Protein AF-A0A9E4B5N3-F1 (afdb_monomer)

Nearest PDB structures (foldseek):
  4qrk-assembly1_A  TM=5.602E-01  e=5.683E-15  Clostridium sporogenes ATCC 15579
  3lyc-assembly2_C  TM=4.492E-01  e=1.508E-04  Parabacteroides distasonis ATCC 8503
  3lyc-assembly8_O  TM=4.297E-01  e=8.762E-04  Parabacteroides distasonis ATCC 8503

Secondary structure (DSSP, 8-state):
--PPPPPPPPPPPPPP-----------------------------------EEEEEEEE--TT-SEEEEEEEEEEEEEEEEE--SSSSEEEEEEEETTSS---EEEEEEETTEEEEEEESS-GGGSPPTT-TTT-HHHHHTT---STT--EEEEEE-SSSEEEEEEEEEEEEEEEE-TTSEEEEEEEEE-SSEEEEE--S--SS-EEEEEEEEEEEEEEEE-GGGG-EEEEEEEEEEEEEEEE--S---S-EEEEEEEEEEEEEEEE-TTSEEEEEE--SEEEEE-TT-EEETTEEEEEE-TTTTT-SSEEEEEE--SSEEEEEEEES--TT--

Solvent-accessible surface area (backbone atoms only — not comparable to full-atom values): 17877 Å² total; per-residue (Å²): 144,81,86,85,84,78,90,81,82,85,83,84,80,85,84,85,80,85,80,88,80,88,78,87,89,82,91,84,84,92,75,92,74,80,90,71,82,79,76,79,75,78,76,71,77,77,72,75,78,77,45,73,43,80,48,78,53,70,44,66,47,83,73,52,63,34,37,39,39,38,39,37,44,60,17,39,39,35,42,36,33,60,44,95,49,75,39,39,31,43,34,42,36,37,30,24,77,74,56,83,56,46,88,43,76,50,78,49,77,57,95,34,38,33,37,43,36,43,24,46,58,54,84,88,70,47,69,71,91,84,44,66,95,76,40,64,65,52,39,57,73,38,58,57,78,66,77,76,48,31,35,37,38,38,29,34,23,27,78,45,41,29,36,42,38,38,42,34,13,28,46,38,36,41,35,45,58,24,47,19,21,38,44,36,40,37,43,35,33,27,16,47,30,38,40,39,32,20,88,35,52,29,71,36,72,13,57,38,36,34,41,39,36,30,66,24,39,40,38,36,39,26,50,20,9,44,41,43,42,32,36,44,38,37,39,47,29,42,43,37,37,41,29,44,35,64,66,68,89,60,58,30,40,31,44,41,31,44,43,32,37,41,38,40,37,37,37,40,74,66,54,9,36,39,37,39,60,63,56,64,62,51,47,75,46,46,86,79,40,45,64,38,94,90,40,72,55,30,36,29,34,87,45,41,92,75,34,91,32,40,42,41,38,37,37,46,33,91,23,46,31,39,39,40,46,48,70,48,80,73,92,86,80,131

Foldseek 3Di:
DDDDDDDDDDDDDDDDDDDDDDDDDDDDDDDDDDDDPPPPPPPPPPPPDFQKDKDKDWAALPLAQEEEEEEAFEAQEEEEEADPQRTQKIKIWIAGPVDQQDWDWDWDDDNNYIYIYTHSDDPVLDDDPPACVPPVVNLVSQADDQPRGHYMYMHHRQPHEYAEAYRYAHAEYEYAQASRQYQYYHEEYPYQEYEYENPHARPDAHAEDEYEYDAYEYEYYCCLSDNYQEYEYYYQHEEYEAEVHHHHDAAHEYEYEYAYEEYEYEYELLEKEKEAEADAAEAEAEPQWDQDPVGNRITIHPCNVPHPYYYYYYYDYNHHYYYYYYYDDDPDDD

Structure (mmCIF, N/CA/C/O backbone):
data_AF-A0A9E4B5N3-F1
#
_entry.id   AF-A0A9E4B5N3-F1
#
loop_
_atom_site.group_PDB
_atom_site.id
_atom_site.type_symbol
_atom_site.label_atom_id
_atom_site.label_alt_id
_atom_site.label_comp_id
_atom_site.label_asym_id
_atom_site.label_entity_id
_atom_site.label_seq_id
_atom_site.pdbx_PDB_ins_code
_atom_site.Cartn_x
_atom_site.Cartn_y
_atom_site.Cartn_z
_atom_site.occupancy
_atom_site.B_iso_or_equiv
_atom_site.auth_seq_id
_atom_site.auth_comp_id
_atom_site.auth_asym_id
_atom_site.auth_atom_id
_atom_site.pdbx_PDB_model_num
ATOM 1 N N . MET A 1 1 ? 47.530 -0.651 22.209 1.00 41.69 1 MET A N 1
ATOM 2 C CA . MET A 1 1 ? 47.866 0.648 21.583 1.00 41.69 1 MET A CA 1
ATOM 3 C C . MET A 1 1 ? 47.438 0.635 20.118 1.00 41.69 1 MET A C 1
ATOM 5 O O . MET A 1 1 ? 48.097 0.015 19.297 1.00 41.69 1 MET A O 1
ATOM 9 N N . ARG A 1 2 ? 46.298 1.269 19.825 1.00 32.62 2 ARG A N 1
ATOM 10 C CA . ARG A 1 2 ? 45.785 1.678 18.503 1.00 32.62 2 ARG A CA 1
ATOM 11 C C . ARG A 1 2 ? 44.992 2.977 18.751 1.00 32.62 2 ARG A C 1
ATOM 13 O O . ARG A 1 2 ? 44.320 3.023 19.781 1.00 32.62 2 ARG A O 1
ATOM 20 N N . PRO A 1 3 ? 45.104 4.027 17.919 1.00 40.72 3 PRO A N 1
ATOM 21 C CA . PRO A 1 3 ? 44.552 5.337 18.255 1.00 40.72 3 PRO A CA 1
ATOM 22 C C . PRO A 1 3 ? 43.064 5.463 17.897 1.00 40.72 3 PRO A C 1
ATOM 24 O O . PRO A 1 3 ? 42.572 4.829 16.962 1.00 40.72 3 PRO A O 1
ATOM 27 N N . ALA A 1 4 ? 42.376 6.304 18.671 1.00 35.62 4 ALA A N 1
ATOM 28 C CA . ALA A 1 4 ? 40.978 6.685 18.523 1.00 35.62 4 ALA A CA 1
ATOM 29 C C . ALA A 1 4 ? 40.750 7.532 17.257 1.00 35.62 4 ALA A C 1
ATOM 31 O O . ALA A 1 4 ? 41.531 8.437 16.961 1.00 35.62 4 ALA A O 1
ATOM 32 N N . ARG A 1 5 ? 39.668 7.248 16.521 1.00 39.38 5 ARG A N 1
ATOM 33 C CA . ARG A 1 5 ? 39.165 8.092 15.427 1.00 39.38 5 ARG A CA 1
ATOM 34 C C . ARG A 1 5 ? 38.207 9.135 16.000 1.00 39.38 5 ARG A C 1
ATOM 36 O O . ARG A 1 5 ? 37.278 8.787 16.721 1.00 39.38 5 ARG A O 1
ATOM 43 N N . GLY A 1 6 ? 38.494 10.399 15.697 1.00 31.55 6 GLY A N 1
ATOM 44 C CA . GLY A 1 6 ? 37.763 11.569 16.168 1.00 31.55 6 GLY A CA 1
ATOM 45 C C . GLY A 1 6 ? 36.387 11.737 15.526 1.00 31.55 6 GLY A C 1
ATOM 46 O O . GLY A 1 6 ? 36.161 11.337 14.384 1.00 31.55 6 GLY A O 1
ATOM 47 N N . LEU A 1 7 ? 35.497 12.360 16.301 1.00 34.28 7 LEU A N 1
ATOM 48 C CA . LEU A 1 7 ? 34.209 12.893 15.871 1.00 34.28 7 LEU A CA 1
ATOM 49 C C . LEU A 1 7 ? 34.413 13.940 14.765 1.00 34.28 7 LEU A C 1
ATOM 51 O O . LEU A 1 7 ? 35.142 14.912 14.962 1.00 34.28 7 LEU A O 1
ATOM 55 N N . ALA A 1 8 ? 33.720 13.771 13.640 1.00 35.03 8 ALA A N 1
ATOM 56 C CA . ALA A 1 8 ? 33.509 14.831 12.663 1.00 35.03 8 ALA A CA 1
ATOM 57 C C . ALA A 1 8 ? 32.187 15.541 12.987 1.00 35.03 8 ALA A C 1
ATOM 59 O O . ALA A 1 8 ? 31.142 14.903 13.106 1.00 35.03 8 ALA A O 1
ATOM 60 N N . ALA A 1 9 ? 32.261 16.858 13.173 1.00 31.77 9 ALA A N 1
ATOM 61 C CA . ALA A 1 9 ? 31.126 17.729 13.433 1.00 31.77 9 ALA A CA 1
ATOM 62 C C . ALA A 1 9 ? 30.270 17.905 12.167 1.00 31.77 9 ALA A C 1
ATOM 64 O O . ALA A 1 9 ? 30.791 18.188 11.088 1.00 31.77 9 ALA A O 1
ATOM 65 N N . LEU A 1 10 ? 28.955 17.749 12.324 1.00 30.23 10 LEU A N 1
ATOM 66 C CA . LEU A 1 10 ? 27.941 17.971 11.298 1.00 30.23 10 LEU A CA 1
ATOM 67 C C . LEU A 1 10 ? 27.725 19.486 11.126 1.00 30.23 10 LEU A C 1
ATOM 69 O O . LEU A 1 10 ? 27.321 20.169 12.067 1.00 30.23 10 LEU A O 1
ATOM 73 N N . ALA A 1 11 ? 28.029 20.022 9.944 1.00 31.50 11 ALA A N 1
ATOM 74 C CA . ALA A 1 11 ? 27.813 21.428 9.617 1.00 31.50 11 ALA A CA 1
ATOM 75 C C . ALA A 1 11 ? 26.343 21.670 9.228 1.00 31.50 11 ALA A C 1
ATOM 77 O O . ALA A 1 11 ? 25.855 21.135 8.233 1.00 31.50 11 ALA A O 1
ATOM 78 N N . ALA A 1 12 ? 25.649 22.494 10.014 1.00 30.38 12 ALA A N 1
ATOM 79 C CA . ALA A 1 12 ? 24.302 22.971 9.723 1.00 30.38 12 ALA A CA 1
ATOM 80 C C . ALA A 1 12 ? 24.318 23.971 8.551 1.00 30.38 12 ALA A C 1
ATOM 82 O O . ALA A 1 12 ? 25.066 24.949 8.575 1.00 30.38 12 ALA A O 1
ATOM 83 N N . HIS A 1 13 ? 23.478 23.740 7.541 1.00 31.73 13 HIS A N 1
ATOM 84 C CA . HIS A 1 13 ? 23.203 24.707 6.475 1.00 31.73 13 HIS A CA 1
ATOM 85 C C . HIS A 1 13 ? 22.051 25.635 6.904 1.00 31.73 13 HIS A C 1
ATOM 87 O O . HIS A 1 13 ? 21.026 25.135 7.371 1.00 31.73 13 HIS A O 1
ATOM 93 N N . PRO A 1 14 ? 22.163 26.968 6.755 1.00 32.25 14 PRO A N 1
ATOM 94 C CA . PRO A 1 14 ? 21.061 27.873 7.063 1.00 32.25 14 PRO A CA 1
ATOM 95 C C . PRO A 1 14 ? 20.033 27.913 5.919 1.00 32.25 14 PRO A C 1
ATOM 97 O O . PRO A 1 14 ? 20.364 28.257 4.785 1.00 32.25 14 PRO A O 1
ATOM 100 N N . MET A 1 15 ? 18.769 27.610 6.236 1.00 28.45 15 MET A N 1
ATOM 101 C CA . MET A 1 15 ? 17.619 27.909 5.375 1.00 28.45 15 MET A CA 1
ATOM 102 C C . MET A 1 15 ? 17.332 29.416 5.387 1.00 28.45 15 MET A C 1
ATOM 104 O O . MET A 1 15 ? 17.192 30.026 6.447 1.00 28.45 15 MET A O 1
ATOM 108 N N . SER A 1 16 ? 17.245 30.021 4.201 1.00 29.48 16 SER A N 1
ATOM 109 C CA . SER A 1 16 ? 16.919 31.437 4.029 1.00 29.48 16 SER A CA 1
ATOM 110 C C . SER A 1 16 ? 15.400 31.624 3.962 1.00 29.48 16 SER A C 1
ATOM 112 O O . SER A 1 16 ? 14.743 31.111 3.061 1.00 29.48 16 SER A O 1
ATOM 114 N N . ILE A 1 17 ? 14.850 32.356 4.933 1.00 30.31 17 ILE A N 1
ATOM 115 C CA . ILE A 1 17 ? 13.449 32.789 4.986 1.00 30.31 17 ILE A CA 1
ATOM 116 C C . ILE A 1 17 ? 13.358 34.150 4.286 1.00 30.31 17 ILE A C 1
ATOM 118 O O . ILE A 1 17 ? 13.907 35.139 4.771 1.00 30.31 17 ILE A O 1
ATOM 122 N N . ALA A 1 18 ? 12.664 34.214 3.149 1.00 31.84 18 ALA A N 1
ATOM 123 C CA . ALA A 1 18 ? 12.357 35.474 2.482 1.00 31.84 18 ALA A CA 1
ATOM 124 C C . ALA A 1 18 ? 11.184 36.171 3.194 1.00 31.84 18 ALA A C 1
ATOM 126 O O . ALA A 1 18 ? 10.046 35.705 3.159 1.00 31.84 18 ALA A O 1
ATOM 127 N N . ALA A 1 19 ? 11.474 37.294 3.850 1.00 30.30 19 ALA A N 1
ATOM 128 C CA . ALA A 1 19 ? 10.481 38.172 4.455 1.00 30.30 19 ALA A CA 1
ATOM 129 C C . ALA A 1 19 ? 9.794 39.036 3.383 1.00 30.30 19 ALA A C 1
ATOM 131 O O . ALA A 1 19 ? 10.449 39.770 2.643 1.00 30.30 19 ALA A O 1
ATOM 132 N N . VAL A 1 20 ? 8.462 38.981 3.334 1.00 32.12 20 VAL A N 1
ATOM 133 C CA . VAL A 1 20 ? 7.620 39.919 2.582 1.00 32.12 20 VAL A CA 1
ATOM 134 C C . VAL A 1 20 ? 7.466 41.190 3.418 1.00 32.12 20 VAL A C 1
ATOM 136 O O . VAL A 1 20 ? 6.789 41.183 4.443 1.00 32.12 20 VAL A O 1
ATOM 139 N N . ALA A 1 21 ? 8.093 42.285 2.988 1.00 32.84 21 ALA A N 1
ATOM 140 C CA . ALA A 1 21 ? 7.885 43.611 3.561 1.00 32.84 21 ALA A CA 1
ATOM 141 C C . ALA A 1 21 ? 7.029 44.454 2.605 1.00 32.84 21 ALA A C 1
ATOM 143 O O . ALA A 1 21 ? 7.494 44.900 1.558 1.00 32.84 21 ALA A O 1
ATOM 144 N N . GLY A 1 22 ? 5.764 44.666 2.976 1.00 33.50 22 GLY A N 1
ATOM 145 C CA . GLY A 1 22 ? 4.920 45.705 2.394 1.00 33.50 22 GLY A CA 1
ATOM 146 C C . GLY A 1 22 ? 5.261 47.056 3.020 1.00 33.50 22 GLY A C 1
ATOM 147 O O . GLY A 1 22 ? 5.255 47.185 4.243 1.00 33.50 22 GLY A O 1
ATOM 148 N N . ALA A 1 23 ? 5.549 48.062 2.195 1.00 32.91 23 ALA A N 1
ATOM 149 C CA . ALA A 1 23 ? 5.752 49.437 2.640 1.00 32.91 23 ALA A CA 1
ATOM 150 C C . ALA A 1 23 ? 4.758 50.372 1.942 1.00 32.91 23 ALA A C 1
ATOM 152 O O . ALA A 1 23 ? 4.625 50.379 0.719 1.00 32.91 23 ALA A O 1
ATOM 153 N N . ALA A 1 24 ? 4.044 51.131 2.771 1.00 31.50 24 ALA A N 1
ATOM 154 C CA . ALA A 1 24 ? 3.029 52.108 2.416 1.00 31.50 24 ALA A CA 1
ATOM 155 C C . ALA A 1 24 ? 3.619 53.346 1.716 1.00 31.50 24 ALA A C 1
ATOM 157 O O . ALA A 1 24 ? 4.730 53.782 2.015 1.00 31.50 24 ALA A O 1
ATOM 158 N N . ALA A 1 25 ? 2.834 53.934 0.812 1.00 30.75 25 ALA A N 1
ATOM 159 C CA . ALA A 1 25 ? 3.163 55.154 0.083 1.00 30.75 25 ALA A CA 1
ATOM 160 C C . ALA A 1 25 ? 2.796 56.425 0.873 1.00 30.75 25 ALA A C 1
ATOM 162 O O . ALA A 1 25 ? 1.703 56.520 1.431 1.00 30.75 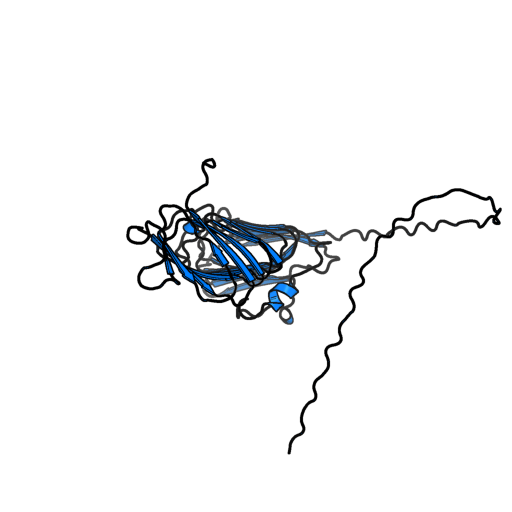25 ALA A O 1
ATOM 163 N N . VAL A 1 26 ? 3.670 57.436 0.826 1.00 34.03 26 VAL A N 1
ATOM 164 C CA . VAL A 1 26 ? 3.367 58.847 1.138 1.00 34.03 26 VAL A CA 1
ATOM 165 C C . VAL A 1 26 ? 4.027 59.718 0.053 1.00 34.03 26 VAL A C 1
ATOM 167 O O . VAL A 1 26 ? 5.186 59.461 -0.276 1.00 34.03 26 VAL A O 1
ATOM 170 N N . PRO A 1 27 ? 3.341 60.717 -0.540 1.00 36.47 27 PRO A N 1
ATOM 171 C CA . PRO A 1 27 ? 3.867 61.471 -1.675 1.00 36.47 27 PRO A CA 1
ATOM 172 C C . PRO A 1 27 ? 4.556 62.772 -1.240 1.00 36.47 27 PRO A C 1
ATOM 174 O O . PRO A 1 27 ? 4.043 63.502 -0.393 1.00 36.47 27 PRO A O 1
ATOM 177 N N . GLY A 1 28 ? 5.663 63.130 -1.895 1.00 29.58 28 GLY A N 1
ATOM 178 C CA . GLY A 1 28 ? 6.151 64.507 -1.856 1.00 29.58 28 GLY A CA 1
ATOM 179 C C . GLY A 1 28 ? 7.589 64.715 -2.323 1.00 29.58 28 GLY A C 1
ATOM 180 O O . GLY A 1 28 ? 8.505 64.078 -1.824 1.00 29.58 28 GLY A O 1
ATOM 181 N N . ALA A 1 29 ? 7.737 65.718 -3.191 1.00 33.78 29 ALA A N 1
ATOM 182 C CA . ALA A 1 29 ? 8.955 66.427 -3.593 1.00 33.78 29 ALA A CA 1
ATOM 183 C C . ALA A 1 29 ? 9.718 65.891 -4.821 1.00 33.78 29 ALA A C 1
ATOM 185 O O . ALA A 1 29 ? 10.410 64.879 -4.809 1.00 33.78 29 ALA A O 1
ATOM 186 N N . ALA A 1 30 ? 9.587 66.673 -5.894 1.00 41.16 30 ALA A N 1
ATOM 187 C CA . ALA A 1 30 ? 10.256 66.543 -7.173 1.00 41.16 30 ALA A CA 1
ATOM 188 C C . ALA A 1 30 ? 11.756 66.862 -7.065 1.00 41.16 30 ALA A C 1
ATOM 190 O O . ALA A 1 30 ? 12.135 67.981 -6.721 1.00 41.16 30 ALA A O 1
ATOM 191 N N . ALA A 1 31 ? 12.592 65.907 -7.465 1.00 35.22 31 ALA A N 1
ATOM 192 C CA . ALA A 1 31 ? 13.983 66.129 -7.833 1.00 35.22 31 ALA A CA 1
ATOM 193 C C . ALA A 1 31 ? 14.185 65.597 -9.259 1.00 35.22 31 ALA A C 1
ATOM 195 O O . ALA A 1 31 ? 13.839 64.461 -9.570 1.00 35.22 31 ALA A O 1
ATOM 196 N N . ARG A 1 32 ? 14.677 66.462 -10.152 1.00 38.38 32 ARG A N 1
ATOM 197 C CA . ARG A 1 32 ? 15.030 66.114 -11.533 1.00 38.38 32 ARG A CA 1
ATOM 198 C C . ARG A 1 32 ? 16.323 65.296 -11.525 1.00 38.38 32 ARG A C 1
ATOM 200 O O . ARG A 1 32 ? 17.379 65.855 -11.245 1.00 38.38 32 ARG A O 1
ATOM 207 N N . GLU A 1 33 ? 16.236 64.019 -11.876 1.00 34.72 33 GLU A N 1
ATOM 208 C CA . GLU A 1 33 ? 17.393 63.182 -12.209 1.00 34.72 33 GLU A CA 1
ATOM 209 C C . GLU A 1 33 ? 17.701 63.226 -13.719 1.00 34.72 33 GLU A C 1
ATOM 211 O O . GLU A 1 33 ? 16.799 63.441 -14.537 1.00 34.72 33 GLU A O 1
ATOM 216 N N . PRO A 1 34 ? 18.979 63.069 -14.115 1.00 36.72 34 PRO A N 1
ATOM 217 C CA . PRO A 1 34 ? 19.395 63.085 -15.512 1.00 36.72 34 PRO A CA 1
ATOM 218 C C . PRO A 1 34 ? 18.878 61.847 -16.255 1.00 36.72 34 PRO A C 1
ATOM 220 O O . PRO A 1 34 ? 18.779 60.760 -15.692 1.00 36.72 34 PRO A O 1
ATOM 223 N N . ALA A 1 35 ? 18.565 62.012 -17.542 1.00 42.53 35 ALA A N 1
ATOM 224 C CA . ALA A 1 35 ? 18.062 60.954 -18.411 1.00 42.53 35 ALA A CA 1
ATOM 225 C C . ALA A 1 35 ? 19.085 59.812 -18.571 1.00 42.53 35 ALA A C 1
ATOM 227 O O . ALA A 1 35 ? 19.909 59.809 -19.486 1.00 42.53 35 ALA A O 1
ATOM 228 N N . ALA A 1 36 ? 19.015 58.817 -17.687 1.00 37.56 36 ALA A N 1
ATOM 229 C CA . ALA A 1 36 ? 19.626 57.519 -17.900 1.00 37.56 36 ALA A CA 1
ATOM 230 C C . ALA A 1 36 ? 18.761 56.761 -18.913 1.00 37.56 36 ALA A C 1
ATOM 232 O O . ALA A 1 36 ? 17.600 56.444 -18.658 1.00 37.56 36 ALA A O 1
ATOM 233 N N . SER A 1 37 ? 19.318 56.493 -20.093 1.00 40.25 37 SER A N 1
ATOM 234 C CA . SER A 1 37 ? 18.700 55.593 -21.065 1.00 40.25 37 SER A CA 1
ATOM 235 C C . SER A 1 37 ? 18.659 54.189 -20.465 1.00 40.25 37 SER A C 1
ATOM 237 O O . SER A 1 37 ? 19.638 53.447 -20.538 1.00 40.25 37 SER A O 1
ATOM 239 N N . ALA A 1 38 ? 17.539 53.829 -19.841 1.00 34.78 38 ALA A N 1
ATOM 240 C CA . ALA A 1 38 ? 17.280 52.468 -19.408 1.00 34.78 38 ALA A CA 1
ATOM 241 C C . ALA A 1 38 ? 17.137 51.591 -20.659 1.00 34.78 38 ALA A C 1
ATOM 243 O O . ALA A 1 38 ? 16.087 51.535 -21.295 1.00 34.78 38 ALA A O 1
ATOM 244 N N . ARG A 1 39 ? 18.223 50.917 -21.049 1.00 37.44 39 ARG A N 1
ATOM 245 C CA . ARG A 1 39 ? 18.121 49.750 -21.921 1.00 37.44 39 ARG A CA 1
ATOM 246 C C . ARG A 1 39 ? 17.528 48.630 -21.081 1.00 37.44 39 ARG A C 1
ATOM 248 O O . ARG A 1 39 ? 18.242 47.986 -20.319 1.00 37.44 39 ARG A O 1
ATOM 255 N N . THR A 1 40 ? 16.228 48.401 -21.222 1.00 34.91 40 THR A N 1
ATOM 256 C CA . THR A 1 40 ? 15.610 47.146 -20.800 1.00 34.91 40 THR A CA 1
ATOM 257 C C . THR A 1 40 ? 16.251 46.032 -21.619 1.00 34.91 40 THR A C 1
ATOM 259 O O . THR A 1 40 ? 15.893 45.805 -22.773 1.00 34.91 40 THR A O 1
ATOM 262 N N . VAL A 1 41 ? 17.245 45.353 -21.050 1.00 38.09 41 VAL A N 1
ATOM 263 C CA . VAL A 1 41 ? 17.601 44.018 -21.518 1.00 38.09 41 VAL A CA 1
ATOM 264 C C . VAL A 1 41 ? 16.458 43.143 -21.038 1.00 38.09 41 VAL A C 1
ATOM 266 O O . VAL A 1 41 ? 16.361 42.836 -19.853 1.00 38.09 41 VAL A O 1
ATOM 269 N N . ALA A 1 42 ? 15.537 42.815 -21.940 1.00 40.34 42 ALA A N 1
ATOM 270 C CA . ALA A 1 42 ? 14.648 41.696 -21.708 1.00 40.34 42 ALA A CA 1
ATOM 271 C C . ALA A 1 42 ? 15.553 40.466 -21.615 1.00 40.34 42 ALA A C 1
ATOM 273 O O . ALA A 1 42 ? 16.001 39.937 -22.632 1.00 40.34 42 ALA A O 1
ATOM 274 N N . THR A 1 43 ? 15.892 40.050 -20.397 1.00 41.31 43 THR A N 1
ATOM 275 C CA . THR A 1 43 ? 16.384 38.701 -20.156 1.00 41.31 43 THR A CA 1
ATOM 276 C C . THR A 1 43 ? 15.204 37.812 -20.505 1.00 41.31 43 THR A C 1
ATOM 278 O O . THR A 1 43 ? 14.318 37.589 -19.684 1.00 41.31 43 THR A O 1
ATOM 281 N N . GLY A 1 44 ? 15.113 37.406 -21.772 1.00 38.78 44 GLY A N 1
ATOM 282 C CA . GLY A 1 44 ? 14.205 36.345 -22.157 1.00 38.78 44 GLY A CA 1
ATOM 283 C C . GLY A 1 44 ? 14.541 35.182 -21.243 1.00 38.78 44 GLY A C 1
ATOM 284 O O . GLY A 1 44 ? 15.665 34.679 -21.288 1.00 38.78 44 GLY A O 1
ATOM 285 N N . ALA A 1 45 ? 13.618 34.817 -20.354 1.00 46.69 45 ALA A N 1
ATOM 286 C CA . ALA A 1 45 ? 13.704 33.532 -19.701 1.00 46.69 45 ALA A CA 1
ATOM 287 C C . ALA A 1 45 ? 13.764 32.528 -20.850 1.00 46.69 45 ALA A C 1
ATOM 289 O O . ALA A 1 45 ? 12.809 32.405 -21.619 1.00 46.69 45 ALA A O 1
ATOM 290 N N . ILE A 1 46 ? 14.923 31.899 -21.036 1.00 49.78 46 ILE A N 1
ATOM 291 C CA . ILE A 1 46 ? 15.019 30.732 -21.893 1.00 49.78 46 ILE A CA 1
ATOM 292 C C . ILE A 1 46 ? 14.163 29.702 -21.169 1.00 49.78 46 ILE A C 1
ATOM 294 O O . ILE A 1 46 ? 14.615 29.063 -20.221 1.00 49.78 46 ILE A O 1
ATOM 298 N N . VAL A 1 47 ? 12.891 29.609 -21.550 1.00 54.34 47 VAL A N 1
ATOM 299 C CA . VAL A 1 47 ? 12.093 28.434 -21.243 1.00 54.34 47 VAL A CA 1
ATOM 300 C C . VAL A 1 47 ? 12.805 27.332 -22.005 1.00 54.34 47 VAL A C 1
ATOM 302 O O . VAL A 1 47 ? 12.743 27.302 -23.233 1.00 54.34 47 VAL A O 1
ATOM 305 N N . GLN A 1 48 ? 13.586 26.508 -21.304 1.00 58.03 48 GLN A N 1
ATOM 306 C CA . GLN A 1 48 ? 14.083 25.292 -21.923 1.00 58.03 48 GLN A CA 1
ATOM 307 C C . GLN A 1 48 ? 12.855 24.508 -22.375 1.00 58.03 48 GLN A C 1
ATOM 309 O O . GLN A 1 48 ? 11.995 24.152 -21.567 1.00 58.03 48 GLN A O 1
ATOM 314 N N . GLU A 1 49 ? 12.734 24.335 -23.685 1.00 71.06 49 GLU A N 1
ATOM 315 C CA . GLU A 1 49 ? 11.723 23.479 -24.275 1.00 71.06 49 GLU A CA 1
ATOM 316 C C . GLU A 1 49 ? 11.968 22.065 -23.742 1.00 71.06 49 GLU A C 1
ATOM 318 O O . GLU A 1 49 ? 13.068 21.527 -23.878 1.00 71.06 49 GLU A O 1
ATOM 323 N N . ARG A 1 50 ? 10.980 21.503 -23.040 1.00 80.62 50 ARG A N 1
ATOM 324 C CA . ARG A 1 50 ? 11.098 20.159 -22.462 1.00 80.62 50 ARG A CA 1
ATOM 325 C C . ARG A 1 50 ? 11.183 19.123 -23.582 1.00 80.62 50 ARG A C 1
ATOM 327 O O . ARG A 1 50 ? 10.382 19.175 -24.516 1.00 80.62 50 ARG A O 1
ATOM 334 N N . ASP A 1 51 ? 12.085 18.150 -23.454 1.00 90.88 51 ASP A N 1
ATOM 335 C CA . ASP A 1 51 ? 12.233 17.047 -24.416 1.00 90.88 51 ASP A CA 1
ATOM 336 C C . ASP A 1 51 ? 11.361 15.867 -23.975 1.00 90.88 51 ASP A C 1
ATOM 338 O O . ASP A 1 51 ? 11.842 14.850 -23.477 1.00 90.88 51 ASP A O 1
ATOM 342 N N . TRP A 1 52 ? 10.043 16.021 -24.098 1.00 94.19 52 TRP A N 1
ATOM 343 C CA . TRP A 1 52 ? 9.106 14.968 -23.714 1.00 94.19 52 TRP A CA 1
ATOM 344 C C . TRP A 1 52 ? 9.272 13.712 -24.576 1.00 94.19 52 TRP A C 1
ATOM 346 O O . TRP A 1 52 ? 9.245 13.772 -25.806 1.00 94.19 52 TRP A O 1
ATOM 356 N N . ARG A 1 53 ? 9.367 12.557 -23.916 1.00 95.75 53 ARG A N 1
ATOM 357 C CA . ARG A 1 53 ? 9.400 11.229 -24.534 1.00 95.75 53 ARG A CA 1
ATOM 358 C C . ARG A 1 53 ? 8.326 10.335 -23.945 1.00 95.75 53 ARG A C 1
ATOM 360 O O . ARG A 1 53 ? 8.027 10.426 -22.756 1.00 95.75 53 ARG A O 1
ATOM 367 N N . ASP A 1 54 ? 7.835 9.430 -24.781 1.00 96.62 54 ASP A N 1
ATOM 368 C CA . ASP A 1 54 ? 6.936 8.353 -24.394 1.00 96.62 54 ASP A CA 1
ATOM 369 C C . ASP A 1 54 ? 7.656 7.009 -24.546 1.00 96.62 54 ASP A C 1
ATOM 371 O O . ASP A 1 54 ? 8.231 6.693 -25.591 1.00 96.62 54 ASP A O 1
ATOM 375 N N . LEU A 1 55 ? 7.618 6.212 -23.487 1.00 96.88 55 LEU A N 1
ATOM 376 C CA . LEU A 1 55 ? 8.039 4.822 -23.454 1.00 96.88 55 LEU A CA 1
ATOM 377 C C . LEU A 1 55 ? 6.787 3.968 -23.274 1.00 96.88 55 LEU A C 1
ATOM 379 O O . LEU A 1 55 ? 6.131 4.052 -22.243 1.00 96.88 55 LEU A O 1
ATOM 383 N N . HIS A 1 56 ? 6.485 3.127 -24.256 1.00 98.06 56 HIS A N 1
ATOM 384 C CA . HIS A 1 56 ? 5.422 2.131 -24.168 1.00 98.06 56 HIS A CA 1
ATOM 385 C C . HIS A 1 56 ? 6.045 0.740 -24.290 1.00 98.06 56 HIS A C 1
ATOM 387 O O . HIS A 1 56 ? 6.803 0.465 -25.225 1.00 98.06 56 HIS A O 1
ATOM 393 N N . VAL A 1 57 ? 5.778 -0.120 -23.309 1.00 97.81 57 VAL A N 1
ATOM 394 C CA . VAL A 1 57 ? 6.304 -1.484 -23.255 1.00 97.81 57 VAL A CA 1
ATOM 395 C C . VAL A 1 57 ? 5.264 -2.416 -22.668 1.00 97.81 57 VAL A C 1
ATOM 397 O O . VAL A 1 57 ? 4.781 -2.196 -21.563 1.00 97.81 57 VAL A O 1
ATOM 400 N N . SER A 1 58 ? 5.004 -3.511 -23.368 1.00 97.94 58 SER A N 1
ATOM 401 C CA . SER A 1 58 ? 4.049 -4.525 -22.944 1.00 97.94 58 SER A CA 1
ATOM 402 C C . SER A 1 58 ? 4.581 -5.927 -23.236 1.00 97.94 58 SER A C 1
ATOM 404 O O . SER A 1 58 ? 5.524 -6.120 -24.016 1.00 97.94 58 SER A O 1
ATOM 406 N N . ARG A 1 59 ? 4.029 -6.933 -22.553 1.00 97.94 59 ARG A N 1
ATOM 407 C CA . ARG A 1 59 ? 4.420 -8.340 -22.726 1.00 97.94 59 ARG A CA 1
ATOM 408 C C . ARG A 1 59 ? 3.238 -9.265 -22.457 1.00 97.94 59 ARG A C 1
ATOM 410 O O . ARG A 1 59 ? 2.481 -9.010 -21.535 1.00 97.94 59 ARG A O 1
ATOM 417 N N . GLY A 1 60 ? 3.111 -10.356 -23.215 1.00 97.75 60 GLY A N 1
ATOM 418 C CA . GLY A 1 60 ? 2.114 -11.408 -22.963 1.00 97.75 60 GLY A CA 1
ATOM 419 C C . GLY A 1 60 ? 2.497 -12.365 -21.814 1.00 97.75 60 GLY A C 1
ATOM 420 O O . GLY A 1 60 ? 3.674 -12.450 -21.460 1.00 97.75 60 GLY A O 1
ATOM 421 N N . PRO A 1 61 ? 1.540 -13.121 -21.242 1.00 96.44 61 PRO A N 1
ATOM 422 C CA . PRO A 1 61 ? 1.742 -13.949 -20.041 1.00 96.44 61 PRO A CA 1
ATOM 423 C C . PRO A 1 61 ? 2.352 -15.336 -20.297 1.00 96.44 61 PRO A C 1
ATOM 425 O O . PRO A 1 61 ? 2.508 -16.117 -19.362 1.00 96.44 61 PRO A O 1
ATOM 428 N N . ALA A 1 62 ? 2.674 -15.684 -21.547 1.00 94.38 62 ALA A N 1
ATOM 429 C CA . ALA A 1 62 ? 3.046 -17.047 -21.922 1.00 94.38 62 ALA A CA 1
ATOM 430 C C . ALA A 1 62 ? 4.236 -17.589 -21.106 1.00 94.38 62 ALA A C 1
ATOM 432 O O . ALA A 1 62 ? 5.333 -17.032 -21.135 1.00 94.38 62 ALA A O 1
ATOM 433 N N . GLY A 1 63 ? 4.002 -18.706 -20.411 1.00 94.75 63 GLY A N 1
ATOM 434 C CA . GLY A 1 63 ? 4.998 -19.391 -19.586 1.00 94.75 63 GLY A CA 1
ATOM 435 C C . GLY A 1 63 ? 5.267 -18.747 -18.225 1.00 94.75 63 GLY A C 1
ATOM 436 O O . GLY A 1 63 ? 6.126 -19.249 -17.513 1.00 94.75 63 GLY A O 1
ATOM 437 N N . VAL A 1 64 ? 4.574 -17.664 -17.854 1.00 97.94 64 VAL A N 1
ATOM 438 C CA . VAL A 1 64 ? 4.733 -17.019 -16.543 1.00 97.94 64 VAL A CA 1
ATOM 439 C C . VAL A 1 64 ? 3.753 -17.618 -15.541 1.00 97.94 64 VAL A C 1
ATOM 441 O O . VAL A 1 64 ? 2.540 -17.514 -15.699 1.00 97.94 64 VAL A O 1
ATOM 444 N N . GLU A 1 65 ? 4.300 -18.223 -14.495 1.00 97.00 65 GLU A N 1
ATOM 445 C CA . GLU A 1 65 ? 3.569 -18.786 -13.359 1.00 97.00 65 GLU A CA 1
ATOM 446 C C . GLU A 1 65 ? 3.503 -17.793 -12.191 1.00 97.00 65 GLU A C 1
ATOM 448 O O . GLU A 1 65 ? 2.478 -17.692 -11.519 1.00 97.00 65 GLU A O 1
ATOM 453 N N . SER A 1 66 ? 4.578 -17.023 -11.979 1.00 97.62 66 SER A N 1
ATOM 454 C CA . SER A 1 66 ? 4.657 -15.977 -10.954 1.00 97.62 66 SER A CA 1
ATOM 455 C C . SER A 1 66 ? 5.357 -14.731 -11.483 1.00 97.62 66 SER A C 1
ATOM 457 O O . SER A 1 66 ? 6.355 -14.842 -12.205 1.00 97.62 66 SER A O 1
ATOM 459 N N . PHE A 1 67 ? 4.893 -13.557 -11.070 1.00 98.50 67 PHE A N 1
ATOM 460 C CA . PHE A 1 67 ? 5.382 -12.277 -11.559 1.00 98.50 67 PHE A CA 1
ATOM 461 C C . PHE A 1 67 ? 5.742 -11.327 -10.412 1.00 98.50 67 PHE A C 1
ATOM 463 O O . PHE A 1 67 ? 4.908 -11.008 -9.583 1.00 98.50 67 PHE A O 1
ATOM 470 N N . ALA A 1 68 ? 6.982 -10.855 -10.365 1.00 98.19 68 ALA A N 1
ATOM 471 C CA . ALA A 1 68 ? 7.406 -9.828 -9.421 1.00 98.19 68 ALA A CA 1
ATOM 472 C C . ALA A 1 68 ? 7.517 -8.478 -10.130 1.00 98.19 68 ALA A C 1
ATOM 474 O O . ALA A 1 68 ? 8.212 -8.362 -11.146 1.00 98.19 68 ALA A O 1
ATOM 475 N N . VAL A 1 69 ? 6.845 -7.466 -9.590 1.00 97.88 69 VAL A N 1
ATOM 476 C CA . VAL A 1 69 ? 6.838 -6.102 -10.117 1.00 97.88 69 VAL A CA 1
ATOM 477 C C . VAL A 1 69 ? 7.458 -5.172 -9.093 1.00 97.88 69 VAL A C 1
ATOM 479 O O . VAL A 1 69 ? 6.962 -5.058 -7.978 1.00 97.88 69 VAL A O 1
ATOM 482 N N . GLU A 1 70 ? 8.516 -4.478 -9.498 1.00 95.06 70 GLU A N 1
ATOM 483 C CA . GLU A 1 70 ? 9.192 -3.479 -8.678 1.00 95.06 70 GLU A CA 1
ATOM 484 C C . GLU A 1 70 ? 9.190 -2.113 -9.377 1.00 95.06 70 GLU A C 1
ATOM 486 O O . GLU A 1 70 ? 9.626 -1.981 -10.525 1.00 95.06 70 GLU A O 1
ATOM 491 N N . ILE A 1 71 ? 8.705 -1.079 -8.692 1.00 93.38 71 ILE A N 1
ATOM 492 C CA . ILE A 1 71 ? 8.611 0.282 -9.233 1.00 93.38 71 ILE A CA 1
ATOM 493 C C . ILE A 1 71 ? 9.279 1.254 -8.271 1.00 93.38 71 ILE A C 1
ATOM 495 O O . ILE A 1 71 ? 8.796 1.459 -7.166 1.00 93.38 71 ILE A O 1
ATOM 499 N N . ILE A 1 72 ? 10.356 1.898 -8.707 1.00 90.44 72 ILE A N 1
ATOM 500 C CA . ILE A 1 72 ? 11.054 2.961 -7.977 1.00 90.44 72 ILE A CA 1
ATOM 501 C C . ILE A 1 72 ? 11.042 4.221 -8.839 1.00 90.44 72 ILE A C 1
ATOM 503 O O . ILE A 1 72 ? 11.944 4.474 -9.643 1.00 90.44 72 ILE A O 1
ATOM 507 N N . PHE A 1 73 ? 9.971 5.003 -8.749 1.00 90.19 73 PHE A N 1
ATOM 508 C CA . PHE A 1 73 ? 9.708 6.053 -9.733 1.00 90.19 73 PHE A CA 1
ATOM 509 C C . PHE A 1 73 ? 9.057 7.295 -9.134 1.00 90.19 73 PHE A C 1
ATOM 511 O O . PHE A 1 73 ? 8.182 7.194 -8.282 1.00 90.19 73 PHE A O 1
ATOM 518 N N . ALA A 1 74 ? 9.463 8.472 -9.608 1.00 90.75 74 ALA A N 1
ATOM 519 C CA . ALA A 1 74 ? 8.795 9.728 -9.295 1.00 90.75 74 ALA A CA 1
ATOM 520 C C . ALA A 1 74 ? 8.079 10.239 -10.546 1.00 90.75 74 ALA A C 1
ATOM 522 O O . ALA A 1 74 ? 8.685 10.344 -11.609 1.00 90.75 74 ALA A O 1
ATOM 523 N N . ALA A 1 75 ? 6.793 10.555 -10.446 1.00 91.94 75 ALA A N 1
ATOM 524 C CA . ALA A 1 75 ? 6.039 11.139 -11.550 1.00 91.94 75 ALA A CA 1
ATOM 525 C C . ALA A 1 75 ? 4.934 12.053 -11.012 1.00 91.94 75 ALA A C 1
ATOM 527 O O . ALA A 1 75 ? 4.593 12.006 -9.835 1.00 91.94 75 ALA A O 1
ATOM 528 N N . ASN A 1 76 ? 4.366 12.902 -11.865 1.00 92.06 76 ASN A N 1
ATOM 529 C CA . ASN A 1 76 ? 3.244 13.740 -11.461 1.00 92.06 76 ASN A CA 1
ATOM 530 C C . ASN A 1 76 ? 2.002 12.883 -11.198 1.00 92.06 76 ASN A C 1
ATOM 532 O O . ASN A 1 76 ? 1.290 13.106 -10.226 1.00 92.06 76 ASN A O 1
ATOM 536 N N . HIS A 1 77 ? 1.781 11.887 -12.057 1.00 93.12 77 HIS A N 1
ATOM 537 C CA . HIS A 1 77 ? 0.723 10.897 -11.906 1.00 93.12 77 HIS A CA 1
ATOM 538 C C . HIS A 1 77 ? 1.306 9.502 -12.069 1.00 93.12 77 HIS A C 1
ATOM 540 O O . HIS A 1 77 ? 2.004 9.233 -13.053 1.00 93.12 77 HIS A O 1
ATOM 546 N N . ILE A 1 78 ? 1.018 8.641 -11.101 1.00 96.00 78 ILE A N 1
ATOM 547 C CA . ILE A 1 78 ? 1.342 7.219 -11.133 1.00 96.00 78 ILE A CA 1
ATOM 548 C C . ILE A 1 78 ? 0.034 6.452 -11.003 1.00 96.00 78 ILE A C 1
ATOM 550 O O . ILE A 1 78 ? -0.610 6.540 -9.965 1.00 96.00 78 ILE A O 1
ATOM 554 N N . ASP A 1 79 ? -0.335 5.698 -12.031 1.00 98.31 79 ASP A N 1
ATOM 555 C CA . ASP A 1 79 ? -1.538 4.869 -12.044 1.00 98.31 79 ASP A CA 1
ATOM 556 C C . ASP A 1 79 ? -1.153 3.390 -12.190 1.00 98.31 79 ASP A C 1
ATOM 558 O O . ASP A 1 79 ? -0.457 3.004 -13.131 1.00 98.31 79 ASP A O 1
ATOM 562 N N . ILE A 1 80 ? -1.604 2.538 -11.272 1.00 98.62 80 ILE A N 1
ATOM 563 C CA . ILE A 1 80 ? -1.443 1.080 -11.370 1.00 98.62 80 ILE A CA 1
ATOM 564 C C . ILE A 1 80 ? -2.820 0.442 -11.256 1.00 98.62 80 ILE A C 1
ATOM 566 O O . ILE A 1 80 ? -3.567 0.758 -10.333 1.00 98.62 80 ILE A O 1
ATOM 570 N N . ALA A 1 81 ? -3.168 -0.436 -12.193 1.00 98.81 81 ALA A N 1
ATOM 571 C CA . ALA A 1 81 ? -4.500 -1.028 -12.248 1.00 98.81 81 ALA A CA 1
ATOM 572 C C . ALA A 1 81 ? -4.497 -2.440 -12.863 1.00 98.81 81 ALA A C 1
ATOM 574 O O . ALA A 1 81 ? -3.517 -2.850 -13.494 1.00 98.81 81 ALA A O 1
ATOM 575 N N . PRO A 1 82 ? -5.596 -3.202 -12.734 1.00 98.69 82 PRO A N 1
ATOM 576 C CA . PRO A 1 82 ? -5.782 -4.442 -13.473 1.00 98.69 82 PRO A CA 1
ATOM 577 C C . PRO A 1 82 ? -5.948 -4.173 -14.973 1.00 98.69 82 PRO A C 1
ATOM 579 O O . PRO A 1 82 ? -6.644 -3.245 -15.381 1.00 98.69 82 PRO A O 1
ATOM 582 N N . GLY A 1 83 ? -5.337 -5.017 -15.801 1.00 98.31 83 GLY A N 1
ATOM 583 C CA . GLY A 1 83 ? -5.611 -5.112 -17.234 1.00 98.31 83 GLY A CA 1
ATOM 584 C C . GLY A 1 83 ? -6.752 -6.086 -17.553 1.00 98.31 83 GLY A C 1
ATOM 585 O O . GLY A 1 83 ? -7.368 -6.682 -16.669 1.00 98.31 83 GLY A O 1
ATOM 586 N N . ASP A 1 84 ? -7.000 -6.307 -18.842 1.00 96.38 84 ASP A N 1
ATOM 587 C CA . ASP A 1 84 ? -7.979 -7.286 -19.357 1.00 96.38 84 ASP A CA 1
ATOM 588 C C . ASP A 1 84 ? -7.548 -8.760 -19.170 1.00 96.38 84 ASP A C 1
ATOM 590 O O . ASP A 1 84 ? -8.365 -9.692 -19.155 1.00 96.38 84 ASP A O 1
ATOM 594 N N . GLY A 1 85 ? -6.247 -8.966 -18.962 1.00 95.69 85 GLY A N 1
ATOM 595 C CA . GLY A 1 85 ? -5.600 -10.256 -18.782 1.00 95.69 85 GLY A CA 1
ATOM 596 C C . GLY A 1 85 ? -5.095 -10.918 -20.059 1.00 95.69 85 GLY A C 1
ATOM 597 O O . GLY A 1 85 ? -4.648 -12.064 -19.968 1.00 95.69 85 GLY A O 1
ATOM 598 N N . ASP A 1 86 ? -5.112 -10.213 -21.190 1.00 96.75 86 ASP A N 1
ATOM 599 C CA . ASP A 1 86 ? -4.463 -10.638 -22.435 1.00 96.75 86 ASP A CA 1
ATOM 600 C C . ASP A 1 86 ? -2.948 -10.402 -22.366 1.00 96.75 86 ASP A C 1
ATOM 602 O O . ASP A 1 86 ? -2.147 -11.216 -22.835 1.00 96.75 86 ASP A O 1
ATOM 606 N N . MET A 1 87 ? -2.546 -9.320 -21.698 1.00 98.25 87 MET A N 1
ATOM 607 C CA . MET A 1 87 ? -1.149 -8.977 -21.442 1.00 98.25 87 MET A CA 1
ATOM 608 C C . MET A 1 87 ? -0.743 -9.355 -20.016 1.00 98.25 87 MET A C 1
ATOM 610 O O . MET A 1 87 ? -1.548 -9.284 -19.090 1.00 98.25 87 MET A O 1
ATOM 614 N N . LEU A 1 88 ? 0.515 -9.768 -19.824 1.00 98.56 88 LEU A N 1
ATOM 615 C CA . LEU A 1 88 ? 1.137 -9.887 -18.500 1.00 98.56 88 LEU A CA 1
ATOM 616 C C . LEU A 1 88 ? 1.215 -8.514 -17.830 1.00 98.56 88 LEU A C 1
ATOM 618 O O . LEU A 1 88 ? 0.884 -8.364 -16.657 1.00 98.56 88 LEU A O 1
ATOM 622 N N . TYR A 1 89 ? 1.675 -7.534 -18.604 1.00 98.69 89 TYR A N 1
ATOM 623 C CA . TYR A 1 89 ? 1.651 -6.130 -18.243 1.00 98.69 89 TYR A CA 1
ATOM 624 C C . TYR A 1 89 ? 1.608 -5.249 -19.491 1.00 98.69 89 TYR A C 1
ATOM 626 O O . TYR A 1 89 ? 2.075 -5.654 -20.565 1.00 98.69 89 TYR A O 1
ATOM 634 N N . ASP A 1 90 ? 1.119 -4.028 -19.309 1.00 98.69 90 ASP A N 1
ATOM 635 C CA . ASP A 1 90 ? 1.195 -2.936 -20.273 1.00 98.69 90 ASP A CA 1
ATOM 636 C C . ASP A 1 90 ? 1.587 -1.645 -19.544 1.00 98.69 90 ASP A C 1
ATOM 638 O O . ASP A 1 90 ? 0.921 -1.246 -18.591 1.00 98.69 90 ASP A O 1
ATOM 642 N N . ALA A 1 91 ? 2.713 -1.045 -19.927 1.00 98.50 91 ALA A N 1
ATOM 643 C CA . ALA A 1 91 ? 3.299 0.101 -19.248 1.00 98.50 91 ALA A CA 1
ATOM 644 C C . ALA A 1 91 ? 3.482 1.281 -20.203 1.00 98.50 91 ALA A C 1
ATOM 646 O O . ALA A 1 91 ? 4.147 1.150 -21.236 1.00 98.50 91 ALA A O 1
ATOM 647 N N . HIS A 1 92 ? 2.993 2.454 -19.799 1.00 98.44 92 HIS A N 1
ATOM 648 C CA . HIS A 1 92 ? 3.243 3.726 -20.472 1.00 98.44 92 HIS A CA 1
ATOM 649 C C . HIS A 1 92 ? 3.934 4.699 -19.520 1.00 98.44 92 HIS A C 1
ATOM 651 O O . HIS A 1 92 ? 3.442 5.001 -18.437 1.00 98.44 92 HIS A O 1
ATOM 657 N N . VAL A 1 93 ? 5.073 5.235 -19.941 1.00 97.69 93 VAL A N 1
ATOM 658 C CA . VAL A 1 93 ? 5.836 6.214 -19.171 1.00 97.69 93 VAL A CA 1
ATOM 659 C C . VAL A 1 93 ? 6.110 7.418 -20.049 1.00 97.69 93 VAL A C 1
ATOM 661 O O . VAL A 1 93 ? 6.811 7.311 -21.054 1.00 97.69 93 VAL A O 1
ATOM 664 N N . ARG A 1 94 ? 5.600 8.577 -19.646 1.00 96.75 94 ARG A N 1
ATOM 665 C CA . ARG A 1 94 ? 5.958 9.863 -20.236 1.00 96.75 94 ARG A CA 1
ATOM 666 C C . ARG A 1 94 ? 6.973 10.536 -19.333 1.00 96.75 94 ARG A C 1
ATOM 668 O O . ARG A 1 94 ? 6.731 10.654 -18.137 1.00 96.75 94 ARG A O 1
ATOM 675 N N . TYR A 1 95 ? 8.095 10.984 -19.877 1.00 94.06 95 TYR A N 1
ATOM 676 C CA . TYR A 1 95 ? 9.174 11.593 -19.096 1.00 94.06 95 TYR A CA 1
ATOM 677 C C . TYR A 1 95 ? 9.897 12.678 -19.894 1.00 94.06 95 TYR A C 1
ATOM 679 O O . TYR A 1 95 ? 9.856 12.689 -21.124 1.00 94.06 95 TYR A O 1
ATOM 687 N N . ASP A 1 96 ? 10.545 13.609 -19.197 1.00 92.81 96 ASP A N 1
ATOM 688 C CA . ASP A 1 96 ? 11.389 14.624 -19.825 1.00 92.81 96 ASP A CA 1
ATOM 689 C C . ASP A 1 96 ? 12.800 14.055 -20.030 1.00 92.81 96 ASP A C 1
ATOM 691 O O . ASP A 1 96 ? 13.544 13.822 -19.076 1.00 92.81 96 ASP A O 1
ATOM 695 N N . ALA A 1 97 ? 13.192 13.831 -21.283 1.00 90.81 97 ALA A N 1
ATOM 696 C CA . ALA A 1 97 ? 14.530 13.392 -21.654 1.00 90.81 97 ALA A CA 1
ATOM 697 C C . ALA A 1 97 ? 15.582 14.509 -21.600 1.00 90.81 97 ALA A C 1
ATOM 699 O O . ALA A 1 97 ? 16.738 14.254 -21.935 1.00 90.81 97 ALA A O 1
ATOM 700 N N . GLY A 1 98 ? 15.244 15.713 -21.145 1.00 88.19 98 GLY A N 1
ATOM 701 C CA . GLY A 1 98 ? 16.189 16.688 -20.596 1.00 88.19 98 GLY A CA 1
ATOM 702 C C . GLY A 1 98 ? 16.333 16.591 -19.071 1.00 88.19 98 GLY A C 1
ATOM 703 O O . GLY A 1 98 ? 17.333 17.046 -18.521 1.00 88.19 98 GLY A O 1
ATOM 704 N N . GLY A 1 99 ? 15.374 15.952 -18.394 1.00 85.56 99 GLY A N 1
ATOM 705 C CA . GLY A 1 99 ? 15.248 15.917 -16.939 1.00 85.56 99 G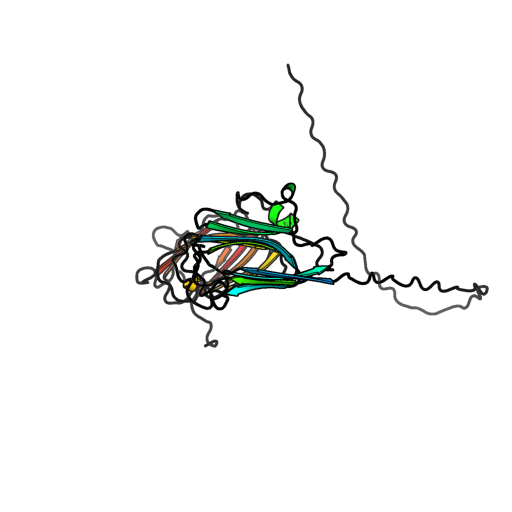LY A CA 1
ATOM 706 C C . GLY A 1 99 ? 16.087 14.851 -16.224 1.00 85.56 99 GLY A C 1
ATOM 707 O O . GLY A 1 99 ? 16.828 14.065 -16.832 1.00 85.56 99 GLY A O 1
ATOM 708 N N . THR A 1 100 ? 15.947 14.843 -14.895 1.00 83.94 100 THR A N 1
ATOM 709 C CA . THR A 1 100 ? 16.606 13.914 -13.959 1.00 83.94 100 THR A CA 1
ATOM 710 C C . THR A 1 100 ? 15.879 12.577 -13.840 1.00 83.94 100 THR A C 1
ATOM 712 O O . THR A 1 100 ? 16.509 11.555 -13.589 1.00 83.94 100 THR A O 1
ATOM 715 N N . ILE A 1 101 ? 14.563 12.563 -14.057 1.00 88.00 101 ILE A N 1
ATOM 716 C CA . ILE A 1 101 ? 13.744 11.357 -13.952 1.00 88.00 101 ILE A CA 1
ATOM 717 C C . ILE A 1 101 ? 13.681 10.662 -15.311 1.00 88.00 101 ILE A C 1
ATOM 719 O O . ILE A 1 101 ? 12.927 11.061 -16.199 1.00 88.00 101 ILE A O 1
ATOM 723 N N . ARG A 1 102 ? 14.473 9.600 -15.475 1.00 90.25 102 ARG A N 1
ATOM 724 C CA . ARG A 1 102 ? 14.495 8.773 -16.690 1.00 90.25 102 ARG A CA 1
ATOM 725 C C . ARG A 1 102 ? 14.221 7.316 -16.347 1.00 90.25 102 ARG A C 1
ATOM 727 O O . ARG A 1 102 ? 14.817 6.814 -15.399 1.00 90.25 102 ARG A O 1
ATOM 734 N N . PRO A 1 103 ? 13.377 6.612 -17.116 1.00 93.31 103 PRO A N 1
ATOM 735 C CA . PRO A 1 103 ? 13.078 5.216 -16.845 1.00 93.31 103 PRO A CA 1
ATOM 736 C C . PRO A 1 103 ? 14.257 4.311 -17.211 1.00 93.31 103 PRO A C 1
ATOM 738 O O . PRO A 1 103 ? 14.625 4.154 -18.374 1.00 93.31 103 PRO A O 1
ATOM 741 N N . LEU A 1 104 ? 14.807 3.659 -16.197 1.00 93.06 104 LEU A N 1
ATOM 742 C CA . LEU A 1 104 ? 15.606 2.449 -16.288 1.00 93.06 104 LEU A CA 1
ATOM 743 C C . LEU A 1 104 ? 14.662 1.256 -16.154 1.00 93.06 104 LEU A C 1
ATOM 745 O O . LEU A 1 104 ? 13.856 1.183 -15.226 1.00 93.06 104 LEU A O 1
ATOM 749 N N . ARG A 1 105 ? 14.766 0.308 -17.082 1.00 94.25 105 ARG A N 1
ATOM 750 C CA . ARG A 1 105 ? 13.941 -0.899 -17.088 1.00 94.25 105 ARG A CA 1
ATOM 751 C C . ARG A 1 105 ? 14.822 -2.131 -17.092 1.00 94.25 105 ARG A C 1
ATOM 753 O O . ARG A 1 105 ? 15.725 -2.235 -17.922 1.00 94.25 105 ARG A O 1
ATOM 760 N N . SER A 1 106 ? 14.504 -3.096 -16.240 1.00 94.31 106 SER A N 1
ATOM 761 C CA . SER A 1 106 ? 15.069 -4.439 -16.326 1.00 94.31 106 SER A CA 1
ATOM 762 C C . SER A 1 106 ? 13.965 -5.489 -16.376 1.00 94.31 106 SER A C 1
ATOM 764 O O . SER A 1 106 ? 12.839 -5.287 -15.917 1.00 94.31 106 SER A O 1
ATOM 766 N N . TRP A 1 107 ? 14.283 -6.599 -17.032 1.00 95.81 107 TRP A N 1
ATOM 767 C CA . TRP A 1 107 ? 13.398 -7.741 -17.179 1.00 95.81 107 TRP A CA 1
ATOM 768 C C . TRP A 1 107 ? 14.208 -9.019 -17.003 1.00 95.81 107 TRP A C 1
ATOM 770 O O . TRP A 1 107 ? 15.249 -9.174 -17.645 1.00 95.81 107 TRP A O 1
ATOM 780 N N . ASN A 1 108 ? 13.691 -9.945 -16.203 1.00 96.31 108 ASN A N 1
ATOM 781 C CA . ASN A 1 108 ? 14.214 -11.299 -16.083 1.00 96.31 108 ASN A CA 1
ATOM 782 C C . ASN A 1 108 ? 13.073 -12.315 -16.206 1.00 96.31 108 ASN A C 1
ATOM 784 O O . ASN A 1 108 ? 11.958 -12.057 -15.758 1.00 96.31 108 ASN A O 1
ATOM 788 N N . PHE A 1 109 ? 13.348 -13.458 -16.829 1.00 97.50 109 PHE A N 1
ATOM 789 C CA . PHE A 1 109 ? 12.431 -14.588 -16.882 1.00 97.50 109 PHE A CA 1
ATOM 790 C C . PHE A 1 109 ? 13.217 -15.895 -16.894 1.00 97.50 109 PHE A C 1
ATOM 792 O O . PHE A 1 109 ? 13.987 -16.141 -17.823 1.00 97.50 109 PHE A O 1
ATOM 799 N N . ALA A 1 110 ? 13.003 -16.718 -15.873 1.00 96.81 11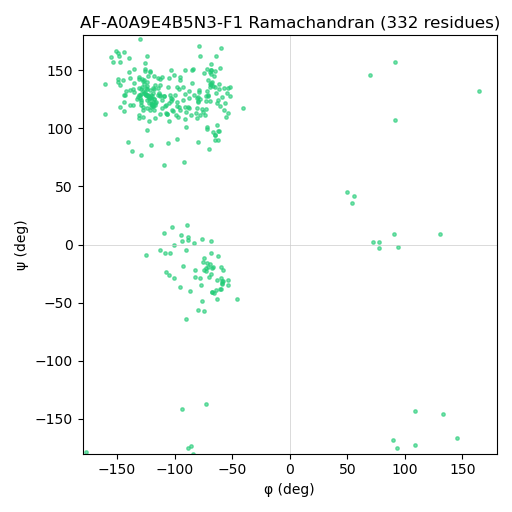0 ALA A N 1
ATOM 800 C CA . ALA A 1 110 ? 13.598 -18.040 -15.743 1.00 96.81 110 ALA A CA 1
ATOM 801 C C . ALA A 1 110 ? 12.640 -18.952 -14.970 1.00 96.81 110 ALA A C 1
ATOM 803 O O . ALA A 1 110 ? 12.017 -18.511 -14.007 1.00 96.81 110 ALA A O 1
ATOM 804 N N . ASP A 1 111 ? 12.517 -20.209 -15.401 1.00 95.81 111 ASP A N 1
ATOM 805 C CA . ASP A 1 111 ? 11.762 -21.258 -14.699 1.00 95.81 111 ASP A CA 1
ATOM 806 C C . ASP A 1 111 ? 10.339 -20.841 -14.282 1.00 95.81 111 ASP A C 1
ATOM 808 O O . ASP A 1 111 ? 9.924 -21.035 -13.142 1.00 95.81 111 ASP A O 1
ATOM 812 N N . GLY A 1 112 ? 9.606 -20.195 -15.195 1.00 97.06 112 GLY A N 1
ATOM 813 C CA . GLY A 1 112 ? 8.235 -19.739 -14.949 1.00 97.06 112 GLY A CA 1
ATOM 814 C C . GLY A 1 112 ? 8.114 -18.460 -14.113 1.00 97.06 112 GLY A C 1
ATOM 815 O O . GLY A 1 112 ? 7.014 -17.936 -13.947 1.00 97.06 112 GLY A O 1
ATOM 816 N N . ARG A 1 113 ? 9.223 -17.899 -13.622 1.00 98.00 113 ARG A N 1
ATOM 817 C CA . ARG A 1 113 ? 9.237 -16.706 -12.768 1.00 98.00 113 ARG A CA 1
ATOM 818 C C . ARG A 1 113 ? 9.703 -15.496 -13.555 1.00 98.00 113 ARG A C 1
ATOM 820 O O . ARG A 1 113 ? 10.803 -15.489 -14.109 1.00 98.00 113 ARG A O 1
ATOM 827 N N . ALA A 1 114 ? 8.865 -14.471 -13.603 1.00 98.06 114 ALA A N 1
ATOM 828 C CA . ALA A 1 114 ? 9.162 -13.202 -14.243 1.00 98.06 114 ALA A CA 1
ATOM 829 C C . ALA A 1 114 ? 9.457 -12.116 -13.204 1.00 98.06 114 ALA A C 1
ATOM 831 O O . ALA A 1 114 ? 8.793 -12.046 -12.174 1.00 98.06 114 ALA A O 1
ATOM 832 N N . THR A 1 115 ? 10.395 -11.223 -13.511 1.00 97.75 115 THR A N 1
ATOM 833 C CA . THR A 1 115 ? 10.629 -9.994 -12.744 1.00 97.75 115 THR A CA 1
ATOM 834 C C . THR A 1 115 ? 10.672 -8.809 -13.695 1.00 97.75 115 THR A C 1
ATOM 836 O O . THR A 1 115 ? 11.441 -8.808 -14.661 1.00 97.75 115 THR A O 1
ATOM 839 N N . LEU A 1 116 ? 9.853 -7.801 -13.416 1.00 97.31 116 LEU A N 1
ATOM 840 C CA . LEU A 1 116 ? 9.848 -6.508 -14.082 1.00 97.31 116 LEU A CA 1
ATOM 841 C C . LEU A 1 116 ? 10.247 -5.444 -13.072 1.00 97.31 116 LEU A C 1
ATOM 843 O O . LEU A 1 116 ? 9.630 -5.331 -12.018 1.00 97.31 116 LEU A O 1
ATOM 847 N N . ARG A 1 117 ? 11.227 -4.624 -13.440 1.00 95.62 117 ARG A N 1
ATOM 848 C CA . ARG A 1 117 ? 11.596 -3.455 -12.653 1.00 95.62 117 ARG A CA 1
ATOM 849 C C . ARG A 1 117 ? 11.568 -2.198 -13.503 1.00 95.62 117 ARG A C 1
ATOM 851 O O . ARG A 1 117 ? 12.182 -2.165 -14.573 1.00 95.62 117 ARG A O 1
ATOM 858 N N . PHE A 1 118 ? 10.920 -1.163 -12.983 1.00 94.31 118 PHE A N 1
ATOM 859 C CA . PHE A 1 118 ? 11.060 0.218 -13.430 1.00 94.31 118 PHE A CA 1
ATOM 860 C C . PHE A 1 118 ? 11.728 1.032 -12.325 1.00 94.31 118 PHE A C 1
ATOM 862 O O . PHE A 1 118 ? 11.291 1.004 -11.183 1.00 94.31 118 PHE A O 1
ATOM 869 N N . SER A 1 119 ? 12.792 1.757 -12.652 1.00 91.38 119 SER A N 1
ATOM 870 C CA . SER A 1 119 ? 13.524 2.602 -11.707 1.00 91.38 119 SER A CA 1
ATOM 871 C C . SER A 1 119 ? 13.917 3.911 -12.379 1.00 91.38 119 SER A C 1
ATOM 873 O O . SER A 1 119 ? 14.187 3.911 -13.572 1.00 91.38 119 SER A O 1
ATOM 875 N N . HIS A 1 120 ? 13.998 5.014 -11.646 1.00 88.25 120 HIS A N 1
ATOM 876 C CA . HIS A 1 120 ? 14.757 6.198 -12.086 1.00 88.25 120 HIS A CA 1
ATOM 877 C C . HIS A 1 120 ? 16.092 6.347 -11.350 1.00 88.25 120 HIS A C 1
ATOM 879 O O . HIS A 1 120 ? 16.903 7.195 -11.710 1.00 88.25 120 HIS A O 1
ATOM 885 N N . LEU A 1 121 ? 16.317 5.507 -10.338 1.00 84.12 121 LEU A N 1
ATOM 886 C CA . LEU A 1 121 ? 17.548 5.440 -9.565 1.00 84.12 121 LEU A CA 1
ATOM 887 C C . LEU A 1 121 ? 18.465 4.353 -10.123 1.00 84.12 121 LEU A C 1
ATOM 889 O O . LEU A 1 121 ? 17.988 3.294 -10.560 1.00 84.12 121 LEU A O 1
ATOM 893 N N . GLY A 1 122 ? 19.772 4.612 -10.079 1.00 79.25 122 GLY A N 1
ATOM 894 C CA . GLY A 1 122 ? 20.790 3.604 -10.352 1.00 79.25 122 GLY A CA 1
ATOM 895 C C . GLY A 1 122 ? 20.759 2.468 -9.315 1.00 79.25 122 GLY A C 1
ATOM 896 O O . GLY A 1 122 ? 20.180 2.628 -8.235 1.00 79.25 122 GLY A O 1
ATOM 897 N N . PRO A 1 123 ? 21.356 1.302 -9.613 1.00 74.06 123 PRO A N 1
ATOM 898 C CA . PRO A 1 123 ? 21.459 0.191 -8.662 1.00 74.06 123 PRO A CA 1
ATOM 899 C C . PRO A 1 123 ? 22.094 0.579 -7.317 1.00 74.06 123 PRO A C 1
ATOM 901 O O . PRO A 1 123 ? 21.688 0.066 -6.282 1.00 74.06 123 PRO A O 1
ATOM 904 N N . GLU A 1 124 ? 23.064 1.491 -7.330 1.00 71.94 124 GLU A N 1
ATOM 905 C CA . GLU A 1 124 ? 23.767 2.013 -6.153 1.00 71.94 124 GLU A CA 1
ATOM 906 C C . GLU A 1 124 ? 22.900 2.905 -5.255 1.00 71.94 124 GLU A C 1
ATOM 908 O O . GLU A 1 124 ? 23.119 2.949 -4.047 1.00 71.94 124 GLU A O 1
ATOM 913 N N . ASP A 1 125 ? 21.899 3.564 -5.839 1.00 67.69 125 ASP A N 1
ATOM 914 C CA . ASP A 1 125 ? 20.986 4.488 -5.156 1.00 67.69 125 ASP A CA 1
ATOM 915 C C . ASP A 1 125 ? 19.643 3.827 -4.822 1.00 67.69 125 ASP A C 1
ATOM 917 O O . ASP A 1 125 ? 18.743 4.445 -4.251 1.00 67.69 125 ASP A O 1
ATOM 921 N N . THR A 1 126 ? 19.491 2.558 -5.197 1.00 66.50 126 THR A N 1
ATOM 922 C CA . THR A 1 126 ? 18.298 1.768 -4.932 1.00 66.50 126 THR A CA 1
ATOM 923 C C . THR A 1 126 ? 18.239 1.416 -3.448 1.00 66.50 126 THR A C 1
ATOM 925 O O . THR A 1 126 ? 19.165 0.773 -2.946 1.00 66.50 126 THR A O 1
ATOM 928 N N . PRO A 1 127 ? 17.154 1.772 -2.740 1.00 62.66 127 PRO A N 1
ATOM 929 C CA . PRO A 1 127 ? 16.925 1.286 -1.386 1.00 62.66 127 PRO A CA 1
ATOM 930 C C . PRO A 1 127 ? 17.027 -0.240 -1.313 1.00 62.66 127 PRO A C 1
ATOM 932 O O . PRO A 1 127 ? 16.487 -0.942 -2.166 1.00 62.66 127 PRO A O 1
ATOM 935 N N . GLY A 1 128 ? 17.718 -0.762 -0.299 1.00 56.91 128 GLY A N 1
ATOM 936 C CA . GLY A 1 128 ? 17.795 -2.205 -0.081 1.00 56.91 128 GLY A CA 1
ATOM 937 C C . GLY A 1 128 ? 16.411 -2.826 0.151 1.00 56.91 128 GLY A C 1
ATOM 938 O O . GLY A 1 128 ? 15.509 -2.196 0.697 1.00 56.91 128 GLY A O 1
ATOM 939 N N . THR A 1 129 ? 16.250 -4.102 -0.208 1.00 48.66 129 THR A N 1
ATOM 940 C CA . THR A 1 129 ? 15.007 -4.884 -0.034 1.00 48.66 129 THR A CA 1
ATOM 941 C C . THR A 1 129 ? 14.656 -5.196 1.430 1.00 48.66 129 THR A C 1
ATOM 943 O O . THR A 1 129 ? 13.691 -5.915 1.698 1.00 48.66 129 THR A O 1
ATOM 946 N N . THR A 1 130 ? 15.434 -4.694 2.395 1.00 50.19 130 THR A N 1
ATOM 947 C CA . THR A 1 130 ? 15.247 -4.922 3.840 1.00 50.19 130 THR A CA 1
ATOM 948 C C . THR A 1 130 ? 13.990 -4.249 4.407 1.00 50.19 130 THR A C 1
ATOM 950 O O . THR A 1 130 ? 13.566 -4.565 5.511 1.00 50.19 130 THR A O 1
ATOM 953 N N . GLY A 1 131 ? 13.301 -3.429 3.610 1.00 46.72 131 GLY A N 1
ATOM 954 C CA . GLY A 1 131 ? 11.993 -2.872 3.943 1.00 46.72 131 GLY A CA 1
ATOM 955 C C . GLY A 1 131 ? 12.073 -1.512 4.657 1.00 46.72 131 GLY A C 1
ATOM 956 O O . GLY A 1 131 ? 13.074 -1.165 5.277 1.00 46.72 131 GLY A O 1
ATOM 957 N N . PRO A 1 132 ? 11.004 -0.707 4.590 1.00 43.09 132 PRO A N 1
ATOM 958 C CA . PRO A 1 132 ? 10.965 0.704 4.999 1.00 43.09 132 PRO A CA 1
ATOM 959 C C . PRO A 1 132 ? 10.930 0.891 6.517 1.00 43.09 132 PRO A C 1
ATOM 961 O O . PRO A 1 132 ? 11.117 2.001 7.008 1.00 43.09 132 PRO A O 1
ATOM 964 N N . PHE A 1 133 ? 10.639 -0.171 7.278 1.00 50.53 133 PHE A N 1
ATOM 965 C CA . PHE A 1 133 ? 10.720 -0.114 8.733 1.00 50.53 133 PHE A CA 1
ATOM 966 C C . PHE A 1 133 ? 12.179 0.047 9.175 1.00 50.53 133 PHE A C 1
ATOM 968 O O . PHE A 1 133 ? 12.411 0.531 10.278 1.00 50.53 133 PHE A O 1
ATOM 975 N N . GLU A 1 134 ? 13.135 -0.297 8.302 1.00 56.78 134 GLU A N 1
ATOM 976 C CA . GLU A 1 134 ? 14.569 -0.251 8.579 1.00 56.78 134 GLU A CA 1
ATOM 977 C C . GLU A 1 134 ? 15.301 0.902 7.861 1.00 56.78 134 GLU A C 1
ATOM 979 O O . GLU A 1 134 ? 16.327 1.350 8.367 1.00 56.78 134 GLU A O 1
ATOM 984 N N . ASP A 1 135 ? 14.781 1.436 6.741 1.00 61.19 135 ASP A N 1
ATOM 985 C CA . ASP A 1 135 ? 15.393 2.567 6.009 1.00 61.19 135 ASP A CA 1
ATOM 986 C C . ASP A 1 135 ? 14.390 3.704 5.720 1.00 61.19 135 ASP A C 1
ATOM 988 O O . ASP A 1 135 ? 13.907 3.875 4.602 1.00 61.19 135 ASP A O 1
ATOM 992 N N . GLU A 1 136 ? 14.077 4.526 6.728 1.00 65.25 136 GLU A N 1
ATOM 993 C CA . GLU A 1 136 ? 13.264 5.746 6.551 1.00 65.25 136 GLU A CA 1
ATOM 994 C C . GLU A 1 136 ? 13.907 6.748 5.574 1.00 65.25 136 GLU A C 1
ATOM 996 O O . GLU A 1 136 ? 13.204 7.483 4.877 1.00 65.25 136 GLU A O 1
ATOM 1001 N N . GLN A 1 137 ? 15.243 6.749 5.470 1.00 63.44 137 GLN A N 1
ATOM 1002 C CA . GLN A 1 137 ? 15.977 7.640 4.567 1.00 63.44 137 GLN A CA 1
ATOM 1003 C C . GLN A 1 137 ? 15.734 7.282 3.098 1.00 63.44 137 GLN A C 1
ATOM 1005 O O . GLN A 1 137 ? 15.824 8.150 2.230 1.00 63.44 137 GLN A O 1
ATOM 1010 N N . ALA A 1 138 ? 15.391 6.026 2.799 1.00 61.69 138 ALA A N 1
ATOM 1011 C CA . ALA A 1 138 ? 14.983 5.618 1.461 1.00 61.69 138 ALA A CA 1
ATOM 1012 C C . ALA A 1 138 ? 13.732 6.360 0.976 1.00 61.69 138 ALA A C 1
ATOM 1014 O O . ALA A 1 138 ? 13.668 6.725 -0.197 1.00 61.69 138 ALA A O 1
ATOM 1015 N N . ILE A 1 139 ? 12.766 6.613 1.868 1.00 65.81 139 ILE A N 1
ATOM 1016 C CA . ILE A 1 139 ? 11.549 7.363 1.531 1.00 65.81 139 ILE A CA 1
ATOM 1017 C C . ILE A 1 139 ? 11.913 8.824 1.227 1.00 65.81 139 ILE A C 1
ATOM 1019 O O . ILE A 1 139 ? 11.440 9.391 0.246 1.00 65.81 139 ILE A O 1
ATOM 1023 N N . GLU A 1 140 ? 12.821 9.420 2.003 1.00 66.94 140 GLU A N 1
ATOM 1024 C CA . GLU A 1 140 ? 13.273 10.800 1.793 1.00 66.94 140 GLU A CA 1
ATOM 1025 C C . GLU A 1 140 ? 14.008 10.989 0.456 1.00 66.94 140 GLU A C 1
ATOM 1027 O O . GLU A 1 140 ? 13.755 11.974 -0.237 1.00 66.94 140 GLU A O 1
ATOM 1032 N N . ARG A 1 141 ? 14.842 10.025 0.033 1.00 64.12 141 ARG A N 1
ATOM 1033 C CA . ARG A 1 141 ? 15.580 10.074 -1.251 1.00 64.12 141 ARG A CA 1
ATOM 1034 C C . ARG A 1 141 ? 14.672 10.157 -2.486 1.00 64.12 141 ARG A C 1
ATOM 1036 O O . ARG A 1 141 ? 15.133 10.564 -3.547 1.00 64.12 141 ARG A O 1
ATOM 1043 N N . LEU A 1 142 ? 13.397 9.795 -2.355 1.00 62.16 142 LEU A N 1
ATOM 1044 C CA . LEU A 1 142 ? 12.393 9.864 -3.426 1.00 62.16 142 LEU A CA 1
ATOM 1045 C C . LEU A 1 142 ? 11.648 11.199 -3.459 1.00 62.16 142 LEU A C 1
ATOM 1047 O O . LEU A 1 142 ? 10.831 11.423 -4.356 1.00 62.16 142 LEU A O 1
ATOM 1051 N N . SER A 1 143 ? 11.918 12.079 -2.493 1.00 63.91 143 SER A N 1
ATOM 1052 C CA . SER A 1 143 ? 11.416 13.450 -2.474 1.00 63.91 143 SER A CA 1
ATOM 1053 C C . SER A 1 143 ? 12.125 14.240 -3.575 1.00 63.91 143 SER A C 1
ATOM 1055 O O . SER A 1 143 ? 13.131 14.912 -3.352 1.00 63.91 143 SER A O 1
ATOM 1057 N N . ALA A 1 144 ? 11.634 14.111 -4.803 1.00 58.22 144 ALA A N 1
ATOM 1058 C CA . ALA A 1 144 ? 12.102 14.889 -5.938 1.00 58.22 144 ALA A CA 1
ATOM 1059 C C . ALA A 1 144 ? 11.377 16.247 -5.987 1.00 58.22 144 ALA A C 1
ATOM 1061 O O . ALA A 1 144 ? 10.208 16.334 -5.597 1.00 58.22 144 ALA A O 1
ATOM 1062 N N . PRO A 1 145 ? 12.018 17.310 -6.508 1.00 62.66 145 PRO A N 1
ATOM 1063 C CA . PRO A 1 145 ? 11.299 18.513 -6.907 1.00 62.66 145 PRO A CA 1
ATOM 1064 C C . PRO A 1 145 ? 10.134 18.136 -7.832 1.00 62.66 145 PRO A C 1
ATOM 1066 O O . PRO A 1 145 ? 10.329 17.418 -8.812 1.00 62.66 145 PRO A O 1
ATOM 1069 N N . LEU A 1 146 ? 8.925 18.606 -7.511 1.00 67.44 146 LEU A N 1
ATOM 1070 C CA . LEU A 1 146 ? 7.700 18.258 -8.247 1.00 67.44 146 LEU A CA 1
ATOM 1071 C C . LEU A 1 146 ? 7.686 18.816 -9.683 1.00 67.44 146 LEU A C 1
ATOM 1073 O O . LEU A 1 146 ? 6.954 18.335 -10.551 1.00 67.44 146 LEU A O 1
ATOM 1077 N N . ASP A 1 147 ? 8.516 19.822 -9.952 1.00 69.00 147 ASP A N 1
ATOM 1078 C CA . ASP A 1 147 ? 8.621 20.453 -11.259 1.00 69.00 147 ASP A CA 1
ATOM 1079 C C . ASP A 1 147 ? 9.297 19.529 -12.275 1.00 69.00 147 ASP A C 1
ATOM 1081 O O . ASP A 1 147 ? 10.403 19.038 -12.068 1.00 69.00 147 ASP A O 1
ATOM 1085 N N . GLY A 1 148 ? 8.665 19.346 -13.436 1.00 70.81 148 GLY A N 1
ATOM 1086 C CA . GLY A 1 148 ? 9.278 18.578 -14.529 1.00 70.81 148 GLY A CA 1
ATOM 1087 C C . GLY A 1 148 ? 8.903 17.102 -14.569 1.00 70.81 148 GLY A C 1
ATOM 1088 O O . GLY A 1 148 ? 9.309 16.410 -15.498 1.00 70.81 148 GLY A O 1
ATOM 1089 N N . LEU A 1 149 ? 8.102 16.623 -13.615 1.00 87.31 149 LEU A N 1
ATOM 1090 C CA . LEU A 1 149 ? 7.680 15.228 -13.571 1.00 87.31 149 LEU A CA 1
ATOM 1091 C C . LEU A 1 149 ? 6.684 14.891 -14.692 1.00 87.31 149 LEU A C 1
ATOM 1093 O O . LEU A 1 149 ? 5.815 15.691 -15.045 1.00 87.31 149 LEU A O 1
ATOM 1097 N N . GLY A 1 150 ? 6.832 13.694 -15.261 1.00 93.12 150 GLY A N 1
ATOM 1098 C CA . GLY A 1 150 ? 5.938 13.157 -16.286 1.00 93.12 150 GLY A CA 1
ATOM 1099 C C . GLY A 1 150 ? 4.821 12.288 -15.704 1.00 93.12 150 GLY A C 1
ATOM 1100 O O . GLY A 1 150 ? 4.289 12.602 -14.643 1.00 93.12 150 GLY A O 1
ATOM 1101 N N . SER A 1 151 ? 4.459 11.195 -16.376 1.00 95.81 151 SER A N 1
ATOM 1102 C CA . SER A 1 151 ? 3.416 10.261 -15.924 1.00 95.81 151 SER A CA 1
ATOM 1103 C C . SER A 1 151 ? 3.853 8.809 -16.080 1.00 95.81 151 SER A C 1
ATOM 1105 O O . SER A 1 151 ? 4.620 8.482 -16.984 1.00 95.81 151 SER A O 1
ATOM 1107 N N . PHE A 1 152 ? 3.330 7.936 -15.229 1.00 97.31 152 PHE A N 1
ATOM 1108 C CA . PHE A 1 152 ? 3.572 6.500 -15.261 1.00 97.31 152 PHE A CA 1
ATOM 1109 C C . PHE A 1 152 ? 2.233 5.774 -15.144 1.00 97.31 152 PHE A C 1
ATOM 1111 O O . PHE A 1 152 ? 1.504 6.006 -14.187 1.00 97.31 152 PHE A O 1
ATOM 1118 N N . SER A 1 153 ? 1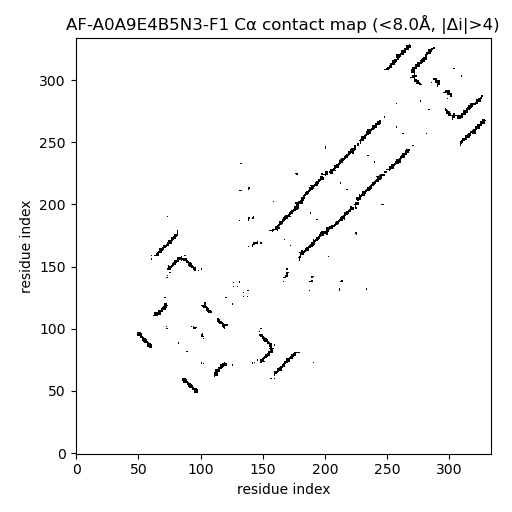.917 4.883 -16.078 1.00 98.50 153 SER A N 1
ATOM 1119 C CA . SER A 1 153 ? 0.799 3.955 -15.941 1.00 98.50 153 SER A CA 1
ATOM 1120 C C . SER A 1 153 ? 1.244 2.515 -16.161 1.00 98.50 153 SER A C 1
ATOM 1122 O O . SER A 1 153 ? 2.087 2.236 -17.019 1.00 98.50 153 SER A O 1
ATOM 1124 N N . LEU A 1 154 ? 0.684 1.600 -15.372 1.00 98.75 154 LEU A N 1
ATOM 1125 C CA . LEU A 1 154 ? 0.940 0.168 -15.467 1.00 98.75 154 LEU A CA 1
ATOM 1126 C C . LEU A 1 154 ? -0.352 -0.624 -15.284 1.00 98.75 154 LEU A C 1
ATOM 1128 O O . LEU A 1 154 ? -0.982 -0.582 -14.230 1.00 98.75 154 LEU A O 1
ATOM 1132 N N . LEU A 1 155 ? -0.701 -1.398 -16.303 1.00 98.88 155 LEU A N 1
ATOM 1133 C CA . LEU A 1 155 ? -1.745 -2.408 -16.234 1.00 98.88 155 LEU A CA 1
ATOM 1134 C C . LEU A 1 155 ? -1.115 -3.769 -15.953 1.00 98.88 155 LEU A C 1
ATOM 1136 O O . LEU A 1 155 ? -0.129 -4.138 -16.592 1.00 98.88 155 LEU A O 1
ATOM 1140 N N . LEU A 1 156 ? -1.685 -4.515 -15.010 1.00 98.81 156 LEU A N 1
ATOM 1141 C CA . LEU A 1 156 ? -1.199 -5.828 -14.579 1.00 98.81 156 LEU A CA 1
ATOM 1142 C C . LEU A 1 156 ? -2.197 -6.932 -14.917 1.00 98.81 156 LEU A C 1
ATOM 1144 O O . LEU A 1 156 ? -3.408 -6.750 -14.804 1.00 98.81 156 LEU A O 1
ATOM 1148 N N . ASN A 1 157 ? -1.701 -8.109 -15.295 1.00 98.69 157 ASN A N 1
ATOM 1149 C CA . ASN A 1 157 ? -2.567 -9.256 -15.536 1.00 98.69 157 ASN A CA 1
ATOM 1150 C C . ASN A 1 157 ? -3.310 -9.660 -14.252 1.00 98.69 157 ASN A C 1
ATOM 1152 O O . ASN A 1 157 ? -2.663 -10.002 -13.263 1.00 98.69 157 ASN A O 1
ATOM 1156 N N . PRO A 1 158 ? -4.651 -9.725 -14.259 1.00 98.31 158 PRO A N 1
ATOM 1157 C CA . PRO A 1 158 ? -5.407 -10.058 -13.064 1.00 98.31 158 PRO A CA 1
ATOM 1158 C C . PRO A 1 158 ? -5.351 -11.538 -12.690 1.00 98.31 158 PRO A C 1
ATOM 1160 O O . PRO A 1 158 ? -5.831 -11.888 -11.624 1.00 98.31 158 PRO A O 1
ATOM 1163 N N . ARG A 1 159 ? -4.847 -12.433 -13.549 1.00 98.00 159 ARG A N 1
ATOM 1164 C CA . ARG A 1 159 ? -4.887 -13.890 -13.324 1.00 98.00 159 ARG A CA 1
ATOM 1165 C C . ARG A 1 159 ? -3.540 -14.473 -12.903 1.00 98.00 159 ARG A C 1
ATOM 1167 O O . ARG A 1 159 ? -3.532 -15.510 -12.247 1.00 98.00 159 ARG A O 1
ATOM 1174 N N . VAL A 1 160 ? -2.429 -13.835 -13.267 1.00 98.25 160 VAL A N 1
ATOM 1175 C CA . VAL A 1 160 ? -1.077 -14.289 -12.903 1.00 98.25 160 VAL A CA 1
ATOM 1176 C C . VAL A 1 160 ? -0.777 -13.889 -11.460 1.00 98.25 160 VAL A C 1
ATOM 1178 O O . VAL A 1 160 ? -1.015 -12.744 -11.079 1.00 98.25 160 VAL A O 1
ATOM 1181 N N . MET A 1 161 ? -0.248 -14.821 -10.659 1.00 98.25 161 MET A N 1
ATOM 1182 C CA . MET A 1 161 ? 0.143 -14.525 -9.280 1.00 98.25 161 MET A CA 1
ATOM 1183 C C . MET A 1 161 ? 1.268 -13.493 -9.266 1.00 98.25 161 MET A C 1
ATOM 1185 O O . MET A 1 161 ? 2.312 -13.718 -9.883 1.00 98.25 161 MET A O 1
ATOM 1189 N N . THR A 1 162 ? 1.031 -12.366 -8.598 1.00 98.56 162 THR A N 1
ATOM 1190 C CA . THR A 1 162 ? 1.884 -11.187 -8.702 1.00 98.56 162 THR A CA 1
ATOM 1191 C C . THR A 1 162 ? 2.259 -10.625 -7.333 1.00 98.56 162 THR A C 1
ATOM 1193 O O . THR A 1 162 ? 1.378 -10.307 -6.538 1.00 98.56 162 THR A O 1
ATOM 1196 N N . THR A 1 163 ? 3.555 -10.404 -7.104 1.00 98.31 163 THR A N 1
ATOM 1197 C CA . THR A 1 163 ? 4.038 -9.556 -6.008 1.00 98.31 163 THR A CA 1
ATOM 1198 C C . THR A 1 163 ? 4.233 -8.132 -6.523 1.00 98.31 163 THR A C 1
ATOM 1200 O O . THR A 1 163 ? 4.783 -7.922 -7.609 1.00 98.31 163 THR A O 1
ATOM 1203 N N . VAL A 1 164 ? 3.781 -7.141 -5.755 1.00 97.88 164 VAL A N 1
ATOM 1204 C CA . VAL A 1 164 ? 3.915 -5.723 -6.115 1.00 97.88 164 VAL A CA 1
ATOM 1205 C C . VAL A 1 164 ? 4.704 -4.997 -5.041 1.00 97.88 164 VAL A C 1
ATOM 1207 O O . VAL A 1 164 ? 4.264 -4.894 -3.898 1.00 97.88 164 VAL A O 1
ATOM 1210 N N . GLU A 1 165 ? 5.849 -4.450 -5.429 1.00 94.62 165 GLU A N 1
ATOM 1211 C CA . GLU A 1 165 ? 6.655 -3.566 -4.599 1.00 94.62 165 GLU A CA 1
ATOM 1212 C C . GLU A 1 165 ? 6.788 -2.207 -5.287 1.00 94.62 165 GLU A C 1
ATOM 1214 O O . GLU A 1 165 ? 7.281 -2.095 -6.410 1.00 94.62 165 GLU A O 1
ATOM 1219 N N . THR A 1 166 ? 6.327 -1.150 -4.627 1.00 91.75 166 THR A N 1
ATOM 1220 C CA . THR A 1 166 ? 6.389 0.208 -5.163 1.00 91.75 166 THR A CA 1
ATOM 1221 C C . THR A 1 166 ? 7.028 1.144 -4.168 1.00 91.75 166 THR A C 1
ATOM 1223 O O . THR A 1 166 ? 6.746 1.084 -2.977 1.00 91.75 166 THR A O 1
ATOM 1226 N N . THR A 1 167 ? 7.806 2.065 -4.699 1.00 88.94 167 THR A N 1
ATOM 1227 C CA . THR A 1 167 ? 8.568 3.073 -3.994 1.00 88.94 167 THR A CA 1
ATOM 1228 C C . THR A 1 167 ? 8.451 4.340 -4.826 1.00 88.94 167 THR A C 1
ATOM 1230 O O . THR A 1 167 ? 9.210 4.563 -5.770 1.00 88.94 167 THR A O 1
ATOM 1233 N N . VAL A 1 168 ? 7.403 5.114 -4.559 1.00 88.50 168 VAL A N 1
ATOM 1234 C CA . VAL A 1 168 ? 6.932 6.155 -5.474 1.00 88.50 168 VAL A CA 1
ATOM 1235 C C . VAL A 1 168 ? 7.001 7.551 -4.874 1.00 88.50 168 VAL A C 1
ATOM 1237 O O . VAL A 1 168 ? 6.785 7.743 -3.682 1.00 88.50 168 VAL A O 1
ATOM 1240 N N . GLY A 1 169 ? 7.308 8.538 -5.709 1.00 88.25 169 GLY A N 1
ATOM 1241 C CA . GLY A 1 169 ? 7.336 9.953 -5.338 1.00 88.25 169 GLY A CA 1
ATOM 1242 C C . GLY A 1 169 ? 6.555 10.820 -6.322 1.00 88.25 169 GLY A C 1
ATOM 1243 O O . GLY A 1 169 ? 6.075 10.336 -7.349 1.00 88.25 169 GLY A O 1
ATOM 1244 N N . GLY A 1 170 ? 6.479 12.118 -6.030 1.00 86.69 170 GLY A N 1
ATOM 1245 C CA . GLY A 1 170 ? 5.840 13.112 -6.893 1.00 86.69 170 GLY A CA 1
ATOM 1246 C C . GLY A 1 170 ? 4.521 13.643 -6.336 1.00 86.69 170 GLY A C 1
ATOM 1247 O O . GLY A 1 170 ? 4.407 13.867 -5.131 1.00 86.69 170 GLY A O 1
ATOM 1248 N N . SER A 1 171 ? 3.547 13.904 -7.208 1.00 85.38 171 SER A N 1
ATOM 1249 C CA . SER A 1 171 ? 2.307 14.585 -6.805 1.00 85.38 171 SER A CA 1
ATOM 1250 C C . SER A 1 171 ? 1.239 13.585 -6.362 1.00 85.38 171 SER A C 1
ATOM 1252 O O . SER A 1 171 ? 0.886 13.558 -5.185 1.00 85.38 171 SER A O 1
ATOM 1254 N N . ASP A 1 172 ? 0.782 12.727 -7.279 1.00 92.19 172 ASP A N 1
ATOM 1255 C CA . ASP A 1 172 ? -0.325 11.798 -7.047 1.00 92.19 172 ASP A CA 1
ATOM 1256 C C . ASP A 1 172 ? 0.026 10.366 -7.470 1.00 92.19 172 ASP A C 1
ATOM 1258 O O . ASP A 1 172 ? 0.512 10.130 -8.581 1.00 92.19 172 ASP A O 1
ATOM 1262 N N . ALA A 1 173 ? -0.308 9.396 -6.619 1.00 94.94 173 ALA A N 1
ATOM 1263 C CA . ALA A 1 173 ? -0.287 7.973 -6.946 1.00 94.94 173 ALA A CA 1
ATOM 1264 C C . ALA A 1 173 ? -1.666 7.339 -6.710 1.00 94.94 173 ALA A C 1
ATOM 1266 O O . ALA A 1 173 ? -2.224 7.461 -5.620 1.00 94.94 173 ALA A O 1
ATOM 1267 N N . ARG A 1 174 ? -2.206 6.635 -7.707 1.00 98.19 174 ARG A N 1
ATOM 1268 C CA . ARG A 1 174 ? -3.451 5.866 -7.613 1.00 98.19 174 ARG A CA 1
ATOM 1269 C C . ARG A 1 174 ? -3.210 4.408 -7.967 1.00 98.19 174 ARG A C 1
ATOM 1271 O O . ARG A 1 174 ? -2.651 4.088 -9.012 1.00 98.19 174 ARG A O 1
ATOM 1278 N N . LEU A 1 175 ? -3.622 3.517 -7.079 1.00 98.69 175 LEU A N 1
ATOM 1279 C CA . LEU A 1 175 ? -3.451 2.082 -7.237 1.00 98.69 175 LEU A CA 1
ATOM 1280 C C . LEU A 1 175 ? -4.805 1.395 -7.051 1.00 98.69 175 LEU A C 1
ATOM 1282 O O . LEU A 1 175 ? -5.310 1.323 -5.934 1.00 98.69 175 LEU A O 1
ATOM 1286 N N . GLU A 1 176 ? -5.382 0.865 -8.127 1.00 98.81 176 GLU A N 1
ATOM 1287 C CA . GLU A 1 176 ? -6.478 -0.104 -8.041 1.00 98.81 176 GLU A CA 1
ATOM 1288 C C . GLU A 1 176 ? -5.864 -1.505 -8.023 1.00 98.81 176 GLU A C 1
ATOM 1290 O O . GLU A 1 176 ? -5.317 -1.981 -9.016 1.00 98.81 176 GLU A O 1
ATOM 1295 N N . LEU A 1 177 ? -5.904 -2.154 -6.864 1.00 98.81 177 LEU A N 1
ATOM 1296 C CA . LEU A 1 177 ? -5.299 -3.466 -6.636 1.00 98.81 177 LEU A CA 1
ATOM 1297 C C . LEU A 1 177 ? -6.346 -4.577 -6.494 1.00 98.81 177 LEU A C 1
ATOM 1299 O O . LEU A 1 177 ? -5.999 -5.760 -6.440 1.00 98.81 177 LEU A O 1
ATOM 1303 N N . GLY A 1 178 ? -7.629 -4.216 -6.447 1.00 98.56 178 GLY A N 1
ATOM 1304 C CA . GLY A 1 178 ? -8.732 -5.159 -6.391 1.00 98.56 178 GLY A CA 1
ATOM 1305 C C . GLY A 1 178 ? -8.850 -5.991 -7.665 1.00 98.56 178 GLY A C 1
ATOM 1306 O O . GLY A 1 178 ? -8.580 -5.538 -8.776 1.00 98.56 178 GLY A O 1
ATOM 1307 N N . GLY A 1 179 ? -9.257 -7.251 -7.516 1.00 98.44 179 GLY A N 1
ATOM 1308 C CA . GLY A 1 179 ? -9.436 -8.167 -8.643 1.00 98.44 179 GLY A CA 1
ATOM 1309 C C . GLY A 1 179 ? -8.145 -8.668 -9.307 1.00 98.44 179 GLY A C 1
ATOM 1310 O O . GLY A 1 179 ? -8.247 -9.435 -10.269 1.00 98.44 179 GLY A O 1
ATOM 1311 N N . LEU A 1 180 ? -6.963 -8.291 -8.810 1.00 98.81 180 LEU A N 1
ATOM 1312 C CA . LEU A 1 180 ? -5.680 -8.930 -9.133 1.00 98.81 180 LEU A CA 1
ATOM 1313 C C . LEU A 1 180 ? -5.501 -10.244 -8.344 1.00 98.81 180 LEU A C 1
ATOM 1315 O O . LEU A 1 180 ? -6.294 -10.549 -7.454 1.00 98.81 180 LEU A O 1
ATOM 1319 N N . THR A 1 181 ? -4.466 -11.027 -8.666 1.00 98.62 181 THR A N 1
ATOM 1320 C CA . THR A 1 181 ? -4.013 -12.182 -7.865 1.00 98.62 181 THR A CA 1
ATOM 1321 C C . THR A 1 181 ? -2.722 -11.800 -7.140 1.00 98.62 181 THR A C 1
ATOM 1323 O O . THR A 1 181 ? -1.635 -12.008 -7.677 1.00 98.62 181 THR A O 1
ATOM 1326 N N . LEU A 1 182 ? -2.838 -11.214 -5.947 1.00 98.69 182 LEU A N 1
ATOM 1327 C CA . LEU A 1 182 ? -1.712 -10.673 -5.179 1.00 98.69 182 LEU A CA 1
ATOM 1328 C C . LEU A 1 182 ? -1.439 -11.499 -3.919 1.00 98.69 182 LEU A C 1
ATOM 1330 O O . LEU A 1 182 ? -2.327 -11.656 -3.083 1.00 98.69 182 LEU A O 1
ATOM 1334 N N . ASP A 1 183 ? -0.214 -11.983 -3.751 1.00 96.19 183 ASP A N 1
ATOM 1335 C CA . ASP A 1 183 ? 0.248 -12.705 -2.556 1.00 96.19 183 ASP A CA 1
ATOM 1336 C C . ASP A 1 183 ? 1.067 -11.814 -1.602 1.00 96.19 183 ASP A C 1
ATOM 1338 O O . ASP A 1 183 ? 1.018 -12.006 -0.384 1.00 96.19 183 ASP A O 1
ATOM 1342 N N . LEU A 1 184 ? 1.749 -10.793 -2.134 1.00 97.06 184 LEU A N 1
ATOM 1343 C CA . LEU A 1 184 ? 2.502 -9.787 -1.378 1.00 97.06 184 LEU A CA 1
ATOM 1344 C C . LEU A 1 184 ? 2.357 -8.396 -2.008 1.00 97.06 184 LEU A C 1
ATOM 1346 O O . LEU A 1 184 ? 2.595 -8.218 -3.205 1.00 97.06 184 LEU A O 1
ATOM 1350 N N . VAL A 1 185 ? 2.059 -7.392 -1.180 1.00 98.06 185 VAL A N 1
ATOM 1351 C CA . VAL A 1 185 ? 2.054 -5.982 -1.593 1.00 98.06 185 VAL A CA 1
ATOM 1352 C C . VAL A 1 185 ? 2.881 -5.140 -0.628 1.00 98.06 185 VAL A C 1
ATOM 1354 O O . VAL A 1 185 ? 2.685 -5.190 0.587 1.00 98.06 185 VAL A O 1
ATOM 1357 N N . ARG A 1 186 ? 3.790 -4.332 -1.173 1.00 95.31 186 ARG A N 1
ATOM 1358 C CA . ARG A 1 186 ? 4.634 -3.387 -0.437 1.00 95.31 186 ARG A CA 1
ATOM 1359 C C . ARG A 1 186 ? 4.583 -2.021 -1.105 1.00 95.31 186 ARG A C 1
ATOM 1361 O O . ARG A 1 186 ? 5.080 -1.862 -2.213 1.00 95.31 186 ARG A O 1
ATOM 1368 N N . LEU A 1 187 ? 3.982 -1.038 -0.442 1.00 93.88 187 LEU A N 1
ATOM 1369 C CA . LEU A 1 187 ? 3.797 0.305 -0.985 1.00 93.88 187 LEU A CA 1
ATOM 1370 C C . LEU A 1 187 ? 4.521 1.333 -0.128 1.00 93.88 187 LEU A C 1
ATOM 1372 O O . LEU A 1 187 ? 4.201 1.525 1.044 1.00 93.88 187 LEU A O 1
ATOM 1376 N N . TYR A 1 188 ? 5.470 2.026 -0.735 1.00 89.00 188 TYR A N 1
ATOM 1377 C CA . TYR A 1 188 ? 6.214 3.116 -0.135 1.00 89.00 188 TYR A CA 1
ATOM 1378 C C . TYR A 1 188 ? 5.966 4.369 -0.941 1.00 89.00 188 TYR A C 1
ATOM 1380 O O . TYR A 1 188 ? 6.072 4.356 -2.168 1.00 89.00 188 TYR A O 1
ATOM 1388 N N . THR A 1 189 ? 5.617 5.449 -0.253 1.00 87.31 189 THR A N 1
ATOM 1389 C CA . THR A 1 189 ? 5.317 6.710 -0.922 1.00 87.31 189 THR A CA 1
ATOM 1390 C C . THR A 1 189 ? 5.964 7.895 -0.235 1.00 87.31 189 THR A C 1
ATOM 1392 O O . THR A 1 189 ? 5.843 8.076 0.974 1.00 87.31 189 THR A O 1
ATOM 1395 N N . ALA A 1 190 ? 6.626 8.713 -1.041 1.00 83.56 190 ALA A N 1
ATOM 1396 C CA . ALA A 1 190 ? 6.959 10.101 -0.754 1.00 83.56 190 ALA A CA 1
ATOM 1397 C C . ALA A 1 190 ? 6.121 11.061 -1.621 1.00 83.56 190 ALA A C 1
ATOM 1399 O O . ALA A 1 190 ? 6.420 12.251 -1.685 1.00 83.56 190 ALA A O 1
ATOM 1400 N N . ALA A 1 191 ? 5.108 10.552 -2.335 1.00 81.25 191 ALA A N 1
ATOM 1401 C CA . ALA A 1 191 ? 4.188 11.391 -3.089 1.00 81.25 191 ALA A CA 1
ATOM 1402 C C . ALA A 1 191 ? 3.306 12.211 -2.141 1.00 81.25 191 ALA A C 1
ATOM 1404 O O . ALA A 1 191 ? 2.979 11.752 -1.045 1.00 81.25 191 ALA A O 1
ATOM 1405 N N . ALA A 1 192 ? 2.883 13.400 -2.575 1.00 86.50 192 ALA A N 1
ATOM 1406 C CA . ALA A 1 192 ? 2.027 14.261 -1.762 1.00 86.50 192 ALA A CA 1
ATOM 1407 C C . ALA A 1 192 ? 0.691 13.580 -1.410 1.00 86.50 192 ALA A C 1
ATOM 1409 O O . ALA A 1 192 ? 0.207 13.710 -0.281 1.00 86.50 192 ALA A O 1
ATOM 1410 N N . GLN A 1 193 ? 0.123 12.821 -2.352 1.00 93.31 193 GLN A N 1
ATOM 1411 C CA . GLN A 1 193 ? -1.082 12.027 -2.144 1.00 93.31 193 GLN A CA 1
ATOM 1412 C C . GLN A 1 193 ? -0.951 10.619 -2.737 1.00 93.31 193 GLN A C 1
ATOM 1414 O O . GLN A 1 193 ? -0.454 10.429 -3.847 1.00 93.31 193 GLN A O 1
ATOM 1419 N N . MET A 1 194 ? -1.446 9.624 -1.998 1.00 95.31 194 MET A N 1
ATOM 1420 C CA . MET A 1 194 ? -1.612 8.253 -2.477 1.00 95.31 194 MET A CA 1
ATOM 1421 C C . MET A 1 194 ? -3.030 7.7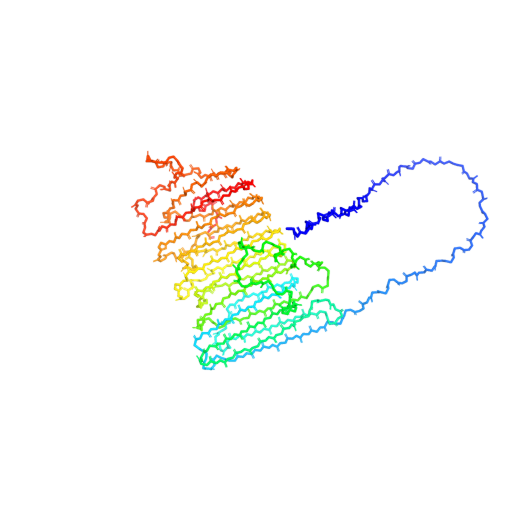49 -2.193 1.00 95.31 194 MET A C 1
ATOM 1423 O O . MET A 1 194 ? -3.545 7.894 -1.084 1.00 95.31 194 MET A O 1
ATOM 1427 N N . GLU A 1 195 ? -3.649 7.131 -3.193 1.00 98.25 195 GLU A N 1
ATOM 1428 C CA . GLU A 1 195 ? -4.950 6.471 -3.099 1.00 98.25 195 GLU A CA 1
ATOM 1429 C C . GLU A 1 195 ? -4.793 5.009 -3.515 1.00 98.25 195 GLU A C 1
ATOM 1431 O O . GLU A 1 195 ? -4.334 4.714 -4.616 1.00 98.25 195 GLU A O 1
ATOM 1436 N N . VAL A 1 196 ? -5.152 4.088 -2.625 1.00 98.69 196 VAL A N 1
ATOM 1437 C CA . VAL A 1 196 ? -5.122 2.645 -2.875 1.00 98.69 196 VAL A CA 1
ATOM 1438 C C . VAL A 1 196 ? -6.534 2.110 -2.711 1.00 98.69 196 VAL A C 1
ATOM 1440 O O . VAL A 1 196 ? -7.165 2.341 -1.684 1.00 98.69 196 VAL A O 1
ATOM 1443 N N . SER A 1 197 ? -7.033 1.380 -3.695 1.00 98.75 197 SER A N 1
ATOM 1444 C CA . SER A 1 197 ?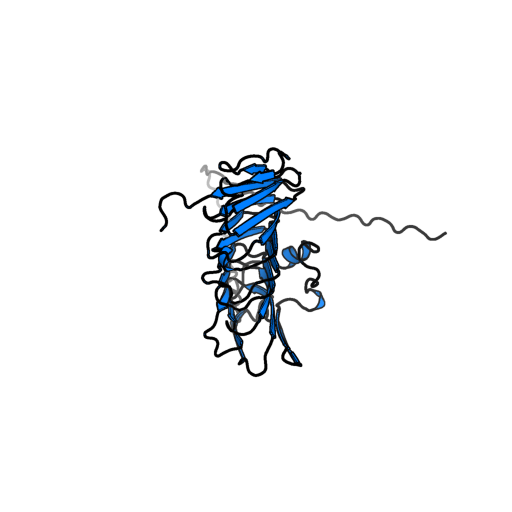 -8.372 0.801 -3.678 1.00 98.75 197 SER A CA 1
ATOM 1445 C C . SER A 1 197 ? -8.301 -0.697 -3.942 1.00 98.75 197 SER A C 1
ATOM 1447 O O . SER A 1 197 ? -7.558 -1.160 -4.809 1.00 98.75 197 SER A O 1
ATOM 1449 N N . PHE A 1 198 ? -9.090 -1.454 -3.184 1.00 98.75 198 PHE A N 1
ATOM 1450 C CA . PHE A 1 198 ? -9.419 -2.841 -3.488 1.00 98.75 198 PHE A CA 1
ATOM 1451 C C . PHE A 1 198 ? -10.889 -2.910 -3.912 1.00 98.75 198 PHE A C 1
ATOM 1453 O O . PHE A 1 198 ? -11.741 -3.434 -3.194 1.00 98.75 198 PHE A O 1
ATOM 1460 N N . GLY A 1 199 ? -11.215 -2.349 -5.080 1.00 98.31 199 GLY A N 1
ATOM 1461 C CA . GLY A 1 199 ? -12.588 -2.226 -5.579 1.00 98.31 199 GLY A CA 1
ATOM 1462 C C . GLY A 1 199 ? -13.311 -3.572 -5.703 1.00 98.31 199 GLY A C 1
ATOM 1463 O O . GLY A 1 199 ? -14.513 -3.663 -5.454 1.00 98.31 199 GLY A O 1
ATOM 1464 N N . ALA A 1 200 ? -12.558 -4.636 -5.987 1.00 98.50 200 ALA A N 1
ATOM 1465 C CA . ALA A 1 200 ? -13.005 -6.027 -5.980 1.00 98.50 200 ALA A CA 1
ATOM 1466 C C . ALA A 1 200 ? -12.104 -6.899 -5.083 1.00 98.50 200 ALA A C 1
ATOM 1468 O O . ALA A 1 200 ? -10.937 -6.548 -4.887 1.00 98.50 200 ALA A O 1
ATOM 1469 N N . PRO A 1 201 ? -12.593 -8.046 -4.572 1.00 98.62 201 PRO A N 1
ATOM 1470 C CA . PRO A 1 201 ? -11.766 -8.973 -3.806 1.00 98.62 201 PRO A CA 1
ATOM 1471 C C . PRO A 1 201 ? -10.491 -9.381 -4.553 1.00 98.62 201 PRO A C 1
ATOM 1473 O O . PRO A 1 201 ? -10.523 -9.711 -5.742 1.00 98.62 201 PRO A O 1
ATOM 1476 N N . ASN A 1 202 ? -9.363 -9.373 -3.846 1.00 98.62 202 ASN A N 1
ATOM 1477 C CA . ASN A 1 202 ? -8.127 -10.002 -4.286 1.00 98.62 202 ASN A CA 1
ATOM 1478 C C . ASN A 1 202 ? -8.409 -11.489 -4.552 1.00 98.62 202 ASN A C 1
ATOM 1480 O O . ASN A 1 202 ? -9.106 -12.166 -3.793 1.00 98.62 202 ASN A O 1
ATOM 1484 N N . ARG A 1 203 ? -7.924 -12.026 -5.667 1.00 98.06 203 ARG A N 1
ATOM 1485 C CA . ARG A 1 203 ? -8.328 -13.366 -6.123 1.00 98.06 203 ARG A CA 1
ATOM 1486 C C . ARG A 1 203 ? -7.747 -14.493 -5.280 1.00 98.06 203 ARG A C 1
ATOM 1488 O O . ARG A 1 203 ? -8.286 -15.597 -5.291 1.00 98.06 203 ARG A O 1
ATOM 1495 N N . THR A 1 204 ? -6.677 -14.210 -4.548 1.00 97.69 204 THR A N 1
ATOM 1496 C CA . THR A 1 204 ? 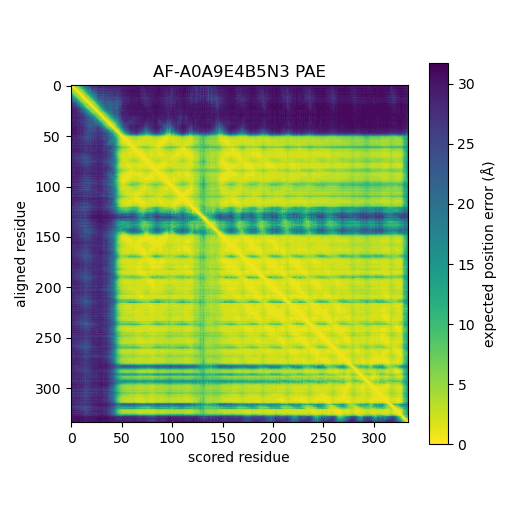-6.030 -15.132 -3.615 1.00 97.69 204 THR A CA 1
ATOM 1497 C C . THR A 1 204 ? -5.950 -14.504 -2.227 1.00 97.69 204 THR A C 1
ATOM 1499 O O . THR A 1 204 ? -6.097 -13.293 -2.079 1.00 97.69 204 THR A O 1
ATOM 1502 N N . ALA A 1 205 ? -5.723 -15.326 -1.204 1.00 97.69 205 ALA A N 1
ATOM 1503 C CA . ALA A 1 205 ? -5.295 -14.811 0.090 1.00 97.69 205 ALA A CA 1
ATOM 1504 C C . ALA A 1 205 ? -3.902 -14.177 -0.053 1.00 97.69 205 ALA A C 1
ATOM 1506 O O . ALA A 1 205 ? -3.023 -14.759 -0.692 1.00 97.69 205 ALA A O 1
ATOM 1507 N N . MET A 1 206 ? -3.727 -12.998 0.538 1.00 98.19 206 MET A N 1
ATOM 1508 C CA . MET A 1 206 ? -2.463 -12.274 0.596 1.00 98.19 206 MET A CA 1
ATOM 1509 C C . MET A 1 206 ? -1.795 -12.540 1.943 1.00 98.19 206 MET A C 1
ATOM 1511 O O . MET A 1 206 ? -2.428 -12.486 2.998 1.00 98.19 206 MET A O 1
ATOM 1515 N N . ASP A 1 207 ? -0.497 -12.804 1.933 1.00 95.00 207 ASP A N 1
ATOM 1516 C CA . ASP A 1 207 ? 0.237 -13.087 3.164 1.00 95.00 207 ASP A CA 1
ATOM 1517 C C . ASP A 1 207 ? 0.491 -11.806 3.943 1.00 95.00 207 ASP A C 1
ATOM 1519 O O . ASP A 1 207 ? 0.174 -11.720 5.136 1.00 95.00 207 ASP A O 1
ATOM 1523 N N . THR A 1 208 ? 0.997 -10.798 3.234 1.00 96.25 208 THR A N 1
ATOM 1524 C CA . THR A 1 208 ? 1.405 -9.534 3.830 1.00 96.25 208 THR A CA 1
ATOM 1525 C C . THR A 1 208 ? 1.075 -8.362 2.917 1.00 96.25 208 THR A C 1
ATOM 1527 O O . THR A 1 208 ? 1.499 -8.312 1.760 1.00 96.25 208 THR A O 1
ATOM 1530 N N . LEU A 1 209 ? 0.398 -7.376 3.498 1.00 98.19 209 LEU A N 1
ATOM 1531 C CA . LEU A 1 209 ? 0.310 -6.014 2.999 1.00 98.19 209 LEU A CA 1
ATOM 1532 C C . LEU A 1 209 ? 1.232 -5.133 3.849 1.00 98.19 209 LEU A C 1
ATOM 1534 O O . LEU A 1 209 ? 1.157 -5.150 5.076 1.00 98.19 209 LEU A O 1
ATOM 1538 N N . VAL A 1 210 ? 2.107 -4.356 3.221 1.00 95.69 210 VAL A N 1
ATOM 1539 C CA . VAL A 1 210 ? 2.915 -3.343 3.909 1.00 95.69 210 VAL A CA 1
ATOM 1540 C C . VAL A 1 210 ? 2.723 -2.007 3.228 1.00 95.69 210 VAL A C 1
ATOM 1542 O O . VAL A 1 210 ? 2.914 -1.903 2.019 1.00 95.69 210 VAL A O 1
ATOM 1545 N N . VAL A 1 211 ? 2.414 -0.975 4.006 1.00 94.50 211 VAL A N 1
ATOM 1546 C CA . VAL A 1 211 ? 2.360 0.398 3.508 1.00 94.50 211 VAL A CA 1
ATOM 1547 C C . VAL A 1 211 ? 3.140 1.314 4.438 1.00 94.50 211 VAL A C 1
ATOM 1549 O O . VAL A 1 211 ? 2.899 1.333 5.646 1.00 94.50 211 VAL A O 1
ATOM 1552 N N . ALA A 1 212 ? 4.076 2.074 3.872 1.00 89.81 212 ALA A N 1
ATOM 1553 C CA . ALA A 1 212 ? 4.784 3.124 4.588 1.00 89.81 212 ALA A CA 1
ATOM 1554 C C . ALA A 1 212 ? 4.715 4.446 3.824 1.00 89.81 212 ALA A C 1
ATOM 1556 O O . ALA A 1 212 ? 4.986 4.507 2.623 1.00 89.81 212 ALA A O 1
ATOM 1557 N N . THR A 1 213 ? 4.371 5.517 4.526 1.00 87.88 213 THR A N 1
ATOM 1558 C CA . THR A 1 213 ? 4.242 6.848 3.936 1.00 87.88 213 THR A CA 1
ATOM 1559 C C . THR A 1 213 ? 5.249 7.804 4.556 1.00 87.88 213 THR A C 1
ATOM 1561 O O . THR A 1 213 ? 5.435 7.823 5.774 1.00 87.88 213 THR A O 1
ATOM 1564 N N . GLY A 1 214 ? 5.876 8.620 3.710 1.00 84.50 214 GLY A N 1
ATOM 1565 C CA . GLY A 1 214 ? 6.617 9.814 4.101 1.00 84.50 214 GLY A CA 1
ATOM 1566 C C . GLY A 1 214 ? 5.671 10.936 4.525 1.00 84.50 214 GLY A C 1
ATOM 1567 O O . GLY A 1 214 ? 4.692 10.689 5.225 1.00 84.50 214 GLY A O 1
ATOM 1568 N N . ALA A 1 215 ? 5.966 12.161 4.084 1.00 81.94 215 ALA A N 1
ATOM 1569 C CA . ALA A 1 215 ? 5.101 13.326 4.257 1.00 81.94 215 ALA A CA 1
ATOM 1570 C C . ALA A 1 215 ? 3.964 13.324 3.220 1.00 81.94 215 ALA A C 1
ATOM 1572 O O . ALA A 1 215 ? 4.125 13.878 2.135 1.00 81.94 215 ALA A O 1
ATOM 1573 N N . ALA A 1 216 ? 2.838 12.681 3.535 1.00 85.38 216 ALA A N 1
ATOM 1574 C CA . ALA A 1 216 ? 1.787 12.421 2.550 1.00 85.38 216 ALA A CA 1
ATOM 1575 C C . ALA A 1 216 ? 0.369 12.412 3.139 1.00 85.38 216 ALA A C 1
ATOM 1577 O O . ALA A 1 216 ? 0.153 12.234 4.341 1.00 85.38 216 ALA A O 1
ATOM 1578 N N . VAL A 1 217 ? -0.615 12.551 2.249 1.00 93.38 217 VAL A N 1
ATOM 1579 C CA . VAL A 1 217 ? -2.000 12.144 2.499 1.00 93.38 217 VAL A CA 1
ATOM 1580 C C . VAL A 1 217 ? -2.229 10.772 1.874 1.00 93.38 217 VAL A C 1
ATOM 1582 O O . VAL A 1 217 ? -2.084 10.610 0.664 1.00 93.38 217 VAL A O 1
ATOM 1585 N N . LEU A 1 218 ? -2.637 9.793 2.678 1.00 96.56 218 LEU A N 1
ATOM 1586 C CA . LEU A 1 218 ? -2.981 8.454 2.206 1.00 96.56 218 LEU A CA 1
ATOM 1587 C C . LEU A 1 218 ? -4.472 8.172 2.380 1.00 96.56 218 LEU A C 1
ATOM 1589 O O . LEU A 1 218 ? -5.051 8.430 3.439 1.00 96.56 218 LEU A O 1
ATOM 1593 N N . ARG A 1 219 ? -5.081 7.561 1.365 1.00 98.31 219 ARG A N 1
ATOM 1594 C CA . ARG A 1 219 ? -6.386 6.903 1.478 1.00 98.31 219 ARG A CA 1
ATOM 1595 C C . ARG A 1 219 ? -6.276 5.462 1.007 1.00 98.31 219 ARG A C 1
ATOM 1597 O O . ARG A 1 219 ? -5.776 5.215 -0.085 1.00 98.31 219 ARG A O 1
ATOM 1604 N N . MET A 1 220 ? -6.745 4.530 1.826 1.00 98.69 220 MET A N 1
ATOM 1605 C CA . MET A 1 220 ? -6.890 3.127 1.460 1.00 98.69 220 MET A CA 1
ATOM 1606 C C . MET A 1 220 ? -8.351 2.726 1.599 1.00 98.69 220 MET A C 1
ATOM 1608 O O . MET A 1 220 ? -8.920 2.863 2.682 1.00 98.69 220 MET A O 1
ATOM 1612 N N . GLU A 1 221 ? -8.950 2.250 0.514 1.00 98.69 221 GLU A N 1
ATOM 1613 C CA . GLU A 1 221 ? -10.375 1.951 0.433 1.00 98.69 221 GLU A CA 1
ATOM 1614 C C . GLU A 1 221 ? -10.638 0.453 0.296 1.00 98.69 221 GLU A C 1
ATOM 1616 O O . GLU A 1 221 ? -9.928 -0.265 -0.415 1.00 98.69 221 GLU A O 1
ATOM 1621 N N . ARG A 1 222 ? -11.709 0.003 0.961 1.00 98.31 222 ARG A N 1
ATOM 1622 C CA . ARG A 1 222 ? -12.222 -1.369 0.902 1.00 98.31 222 ARG A CA 1
ATOM 1623 C C . ARG A 1 222 ? -11.196 -2.448 1.274 1.00 98.31 222 ARG A C 1
ATOM 1625 O O . ARG A 1 222 ? -11.140 -3.500 0.643 1.00 98.31 222 ARG A O 1
ATOM 1632 N N . LEU A 1 223 ? -10.388 -2.223 2.309 1.00 98.69 223 LEU A N 1
ATOM 1633 C CA . LEU A 1 223 ? -9.314 -3.134 2.733 1.00 98.69 223 LEU A CA 1
ATOM 1634 C C . LEU A 1 223 ? -9.789 -4.559 3.073 1.00 98.69 223 LEU A C 1
ATOM 1636 O O . LEU A 1 223 ? -8.987 -5.484 2.984 1.00 98.69 223 LEU A O 1
ATOM 1640 N N . GLY A 1 224 ? -11.070 -4.776 3.392 1.00 98.06 224 GLY A N 1
ATOM 1641 C CA . GLY A 1 224 ? -11.631 -6.123 3.551 1.00 98.06 224 GLY A CA 1
ATOM 1642 C C . GLY A 1 224 ? -11.499 -6.976 2.283 1.00 98.06 224 GLY A C 1
ATOM 1643 O O . GLY A 1 224 ? -11.244 -8.173 2.367 1.00 98.06 224 GLY A O 1
ATOM 1644 N N . ASN A 1 225 ? -11.536 -6.347 1.103 1.00 98.69 225 ASN A N 1
ATOM 1645 C CA . ASN A 1 225 ? -11.331 -7.015 -0.182 1.00 98.69 225 ASN A CA 1
ATOM 1646 C C . ASN A 1 225 ? -9.868 -7.433 -0.428 1.00 98.69 225 ASN A C 1
ATOM 1648 O O . ASN A 1 225 ? -9.610 -8.233 -1.323 1.00 98.69 225 ASN A O 1
ATOM 1652 N N . ALA A 1 226 ? -8.891 -6.916 0.320 1.00 98.56 226 ALA A N 1
ATOM 1653 C CA . ALA A 1 226 ? -7.476 -7.210 0.077 1.00 98.56 226 ALA A CA 1
ATOM 1654 C C . ALA A 1 226 ? -7.072 -8.641 0.483 1.00 98.56 226 ALA A C 1
ATOM 1656 O O . ALA A 1 226 ? -6.093 -9.176 -0.045 1.00 98.56 226 ALA A O 1
ATOM 1657 N N . ARG A 1 227 ? -7.837 -9.266 1.393 1.00 98.06 227 ARG A N 1
ATOM 1658 C CA . ARG A 1 227 ? -7.612 -10.630 1.914 1.00 98.06 227 ARG A CA 1
ATOM 1659 C C . ARG A 1 227 ? -6.204 -10.845 2.487 1.00 98.06 227 ARG A C 1
ATOM 1661 O O . ARG A 1 227 ? -5.640 -11.927 2.327 1.00 98.06 227 ARG A O 1
ATOM 1668 N N . PHE A 1 228 ? -5.620 -9.826 3.122 1.00 98.50 228 PHE A N 1
ATOM 1669 C CA . PHE A 1 228 ? -4.333 -9.956 3.810 1.00 98.50 228 PHE A CA 1
ATOM 1670 C C . PHE A 1 228 ? -4.479 -10.723 5.127 1.00 98.50 228 PHE A C 1
ATOM 1672 O O . PHE A 1 228 ? -5.489 -10.603 5.815 1.00 98.50 228 PHE A O 1
ATOM 1679 N N . ARG A 1 229 ? -3.435 -11.465 5.508 1.00 98.31 229 ARG A N 1
ATOM 1680 C CA . ARG A 1 229 ? -3.299 -12.042 6.856 1.00 98.31 229 ARG A CA 1
ATOM 1681 C C . ARG A 1 229 ? -2.647 -11.057 7.825 1.00 98.31 229 ARG A C 1
ATOM 1683 O O . ARG A 1 229 ? -3.082 -10.940 8.967 1.00 98.31 229 ARG A O 1
ATOM 1690 N N . HIS A 1 230 ? -1.640 -10.323 7.348 1.00 98.38 230 HIS A N 1
ATOM 1691 C CA . HIS A 1 230 ? -0.933 -9.304 8.121 1.00 98.38 230 HIS A CA 1
ATOM 1692 C C . HIS A 1 230 ? -0.874 -7.985 7.356 1.00 98.38 230 HIS A C 1
ATOM 1694 O O . HIS A 1 230 ? -0.534 -7.964 6.171 1.00 98.38 230 HIS A O 1
ATOM 1700 N N . PHE A 1 231 ? -1.147 -6.886 8.053 1.00 98.38 231 PHE A N 1
ATOM 1701 C CA . PHE A 1 231 ? -1.022 -5.535 7.531 1.00 98.38 231 PHE A CA 1
ATOM 1702 C C . PHE A 1 231 ? -0.068 -4.696 8.387 1.00 98.38 231 PHE A C 1
ATOM 1704 O O . PHE A 1 231 ? -0.410 -4.253 9.479 1.00 98.38 231 PHE A O 1
ATOM 1711 N N . GLY A 1 232 ? 1.135 -4.442 7.876 1.00 96.19 232 GLY A N 1
ATOM 1712 C CA . GLY A 1 232 ? 2.061 -3.486 8.478 1.00 96.19 232 GLY A CA 1
ATOM 1713 C C . GLY A 1 232 ? 1.817 -2.081 7.938 1.00 96.19 232 GLY A C 1
ATOM 1714 O O . GLY A 1 232 ? 2.004 -1.845 6.744 1.00 96.19 232 GLY A O 1
ATOM 1715 N N . PHE A 1 233 ? 1.454 -1.138 8.803 1.00 95.19 233 PHE A N 1
ATOM 1716 C CA . PHE A 1 233 ? 1.212 0.251 8.426 1.00 95.19 233 PHE A CA 1
ATOM 1717 C C . PHE A 1 233 ? 2.104 1.222 9.200 1.00 95.19 233 PHE A C 1
ATOM 1719 O O . PHE A 1 233 ? 2.076 1.248 10.432 1.00 95.19 233 PHE A O 1
ATOM 1726 N N . LYS A 1 234 ? 2.853 2.067 8.481 1.00 90.94 234 LYS A N 1
ATOM 1727 C CA . LYS A 1 234 ? 3.686 3.125 9.069 1.00 90.94 234 LYS A CA 1
ATOM 1728 C C . LYS A 1 234 ? 3.428 4.478 8.420 1.00 90.94 234 LYS A C 1
ATOM 1730 O O . LYS A 1 234 ? 3.694 4.663 7.238 1.00 90.94 234 LYS A O 1
ATOM 1735 N N . SER A 1 235 ? 2.996 5.448 9.217 1.00 88.75 235 SER A N 1
ATOM 1736 C CA . SER A 1 235 ? 2.882 6.845 8.791 1.00 88.75 235 SER A CA 1
ATOM 1737 C C . SER A 1 235 ? 3.975 7.678 9.453 1.00 88.75 235 SER A C 1
ATOM 1739 O O . SER A 1 235 ? 3.957 7.849 10.676 1.00 88.75 235 SER A O 1
ATOM 1741 N N . LEU A 1 236 ? 4.922 8.198 8.663 1.00 86.88 236 LEU A N 1
ATOM 1742 C CA . LEU A 1 236 ? 5.971 9.088 9.169 1.00 86.88 236 LEU A CA 1
ATOM 1743 C C . LEU A 1 236 ? 5.414 10.482 9.471 1.00 86.88 236 LEU A C 1
ATOM 1745 O O . LEU A 1 236 ? 5.506 10.944 10.606 1.00 86.88 236 LEU A O 1
ATOM 1749 N N . LEU A 1 237 ? 4.815 11.138 8.472 1.00 87.06 237 LEU A N 1
ATOM 1750 C CA . LEU A 1 237 ? 4.239 12.471 8.622 1.00 87.06 237 LEU A CA 1
ATOM 1751 C C . LEU A 1 237 ? 2.961 12.627 7.790 1.00 87.06 237 LEU A C 1
ATOM 1753 O O . LEU A 1 237 ? 3.003 12.518 6.571 1.00 87.06 237 LEU A O 1
ATOM 1757 N N . GLY A 1 238 ? 1.836 12.973 8.414 1.00 88.88 238 GLY A N 1
ATOM 1758 C CA . GLY A 1 238 ? 0.650 13.411 7.670 1.00 88.88 238 GLY A CA 1
ATOM 1759 C C . GLY A 1 238 ? -0.656 12.759 8.099 1.00 88.88 238 GLY A C 1
ATOM 1760 O O . GLY A 1 238 ? -0.894 12.542 9.285 1.00 88.88 238 GLY A O 1
ATOM 1761 N N . LEU A 1 239 ? -1.542 12.539 7.127 1.00 93.44 239 LEU A N 1
ATOM 1762 C CA . LEU A 1 239 ? -2.918 12.102 7.361 1.00 93.44 239 LEU A CA 1
ATOM 1763 C C . LEU A 1 239 ? -3.191 10.813 6.600 1.00 93.44 239 LEU A C 1
ATOM 1765 O O . LEU A 1 239 ? -3.002 10.759 5.387 1.00 93.44 239 LEU A O 1
ATOM 1769 N N . SER A 1 240 ? -3.703 9.804 7.296 1.00 96.50 240 SER A N 1
ATOM 1770 C CA . SER A 1 240 ? -4.067 8.525 6.686 1.00 96.50 240 SER A CA 1
ATOM 1771 C C . SER A 1 240 ? -5.518 8.175 6.968 1.00 96.50 240 SER A C 1
ATOM 1773 O O . SER A 1 240 ? -5.973 8.282 8.105 1.00 96.50 240 SER A O 1
ATOM 1775 N N . LYS A 1 241 ? -6.244 7.737 5.940 1.00 98.00 241 LYS A N 1
ATOM 1776 C CA . LYS A 1 241 ? -7.597 7.186 6.065 1.00 98.00 241 LYS A CA 1
ATOM 1777 C C . LYS A 1 241 ? -7.594 5.736 5.610 1.00 98.00 241 LYS A C 1
ATOM 1779 O O . LYS A 1 241 ? -7.264 5.469 4.458 1.00 98.00 241 LYS A O 1
ATOM 1784 N N . LEU A 1 242 ? -7.954 4.827 6.504 1.00 98.50 242 LEU A N 1
ATOM 1785 C CA . LEU A 1 242 ? -7.986 3.389 6.261 1.00 98.50 242 LEU A CA 1
ATOM 1786 C C . LEU A 1 242 ? -9.429 2.903 6.397 1.00 98.50 242 LEU A C 1
ATOM 1788 O O . LEU A 1 242 ? -9.976 2.874 7.499 1.00 98.50 242 LEU A O 1
ATOM 1792 N N . ASP A 1 243 ? -10.052 2.548 5.279 1.00 98.44 243 ASP A N 1
ATOM 1793 C CA . ASP A 1 243 ? -11.393 1.974 5.244 1.00 98.44 243 ASP A CA 1
ATOM 1794 C C . ASP A 1 243 ? -11.321 0.449 5.117 1.00 98.44 243 ASP A C 1
ATOM 1796 O O . ASP A 1 243 ? -10.940 -0.089 4.079 1.00 98.44 243 ASP A O 1
ATOM 1800 N N . PHE A 1 244 ? -11.715 -0.245 6.186 1.00 98.44 244 PHE A N 1
ATOM 1801 C CA . PHE A 1 244 ? -11.787 -1.703 6.280 1.00 98.44 244 PHE A CA 1
ATOM 1802 C C . PHE A 1 244 ? -13.134 -2.289 5.836 1.00 98.44 244 PHE A C 1
ATOM 1804 O O . PHE A 1 244 ? -13.435 -3.444 6.147 1.00 98.44 244 PHE A O 1
ATOM 1811 N N . SER A 1 245 ? -13.956 -1.526 5.110 1.00 97.25 245 SER A N 1
ATOM 1812 C CA . SER A 1 245 ? -15.103 -2.066 4.376 1.00 97.25 245 SER A CA 1
ATOM 1813 C C . SER A 1 245 ? -14.673 -3.115 3.334 1.00 97.25 245 SER A C 1
ATOM 1815 O O . SER A 1 245 ? -13.486 -3.294 3.054 1.00 97.25 245 SER A O 1
ATOM 1817 N N . GLY A 1 246 ? -15.639 -3.829 2.759 1.00 96.19 246 GLY A N 1
ATOM 1818 C CA . GLY A 1 246 ? -15.395 -4.915 1.806 1.00 96.19 246 GLY A CA 1
ATOM 1819 C C . GLY A 1 246 ? -15.689 -6.297 2.382 1.00 96.19 246 GLY A C 1
ATOM 1820 O O . GLY A 1 246 ? -16.238 -6.428 3.479 1.00 96.19 246 GLY A O 1
ATOM 1821 N N . ASP A 1 247 ? -15.332 -7.312 1.607 1.00 96.12 247 ASP A N 1
ATOM 1822 C CA . ASP A 1 247 ? -15.738 -8.698 1.811 1.00 96.12 247 ASP A CA 1
ATOM 1823 C C . ASP A 1 247 ? -14.634 -9.465 2.545 1.00 96.12 247 ASP A C 1
ATOM 1825 O O . ASP A 1 247 ? -13.710 -10.013 1.947 1.00 96.12 247 ASP A O 1
ATOM 1829 N N . TRP A 1 248 ? -14.723 -9.465 3.874 1.00 97.56 248 TRP A N 1
ATOM 1830 C CA . TRP A 1 248 ? -13.832 -10.241 4.731 1.00 97.56 248 TRP A CA 1
ATOM 1831 C C . TRP A 1 248 ? -14.113 -11.738 4.589 1.00 97.56 248 TRP A C 1
ATOM 1833 O O . TRP A 1 248 ? -15.268 -12.148 4.620 1.00 97.56 248 TRP A O 1
ATOM 1843 N N . GLU A 1 249 ? -13.053 -12.541 4.480 1.00 95.69 249 GLU A N 1
ATOM 1844 C CA . GLU A 1 249 ? -13.139 -14.010 4.395 1.00 95.69 249 GLU A CA 1
ATOM 1845 C C . GLU A 1 249 ? -12.304 -14.733 5.468 1.00 95.69 249 GLU A C 1
ATOM 1847 O O . GLU A 1 249 ? -12.368 -15.956 5.602 1.00 95.69 249 GLU A O 1
ATOM 1852 N N . ALA A 1 250 ? -11.472 -13.998 6.209 1.00 97.25 250 ALA A N 1
ATOM 1853 C CA . ALA A 1 250 ? -10.585 -14.539 7.227 1.00 97.25 250 ALA A CA 1
ATOM 1854 C C . ALA A 1 250 ? -10.243 -13.478 8.275 1.00 97.25 250 ALA A C 1
ATOM 1856 O O . ALA A 1 250 ? -10.365 -12.279 8.024 1.00 97.25 250 ALA A O 1
ATOM 1857 N N . ASP A 1 251 ? -9.777 -13.937 9.433 1.00 98.69 251 ASP A N 1
ATOM 1858 C CA . ASP A 1 251 ? -9.201 -13.065 10.450 1.00 98.69 251 ASP A CA 1
ATOM 1859 C C . ASP A 1 251 ? -7.865 -12.481 9.971 1.00 98.69 251 ASP A C 1
ATOM 1861 O O . ASP A 1 251 ? -7.124 -13.125 9.220 1.00 98.69 251 ASP A O 1
ATOM 1865 N N . ALA A 1 252 ? -7.539 -11.279 10.443 1.00 98.69 252 ALA A N 1
ATOM 1866 C CA . ALA A 1 252 ? -6.279 -10.620 10.132 1.00 98.69 252 ALA A CA 1
ATOM 1867 C C . ALA A 1 252 ? -5.720 -9.824 11.310 1.00 98.69 252 ALA A C 1
ATOM 1869 O O . ALA A 1 252 ? -6.406 -9.497 12.284 1.00 98.69 252 ALA A O 1
ATOM 1870 N N . GLU A 1 253 ? -4.451 -9.465 11.181 1.00 98.62 253 GLU A N 1
ATOM 1871 C CA . GLU A 1 253 ? -3.747 -8.623 12.134 1.00 98.62 253 GLU A CA 1
ATOM 1872 C C . GLU A 1 253 ? -3.172 -7.390 11.442 1.00 98.62 253 GLU A C 1
ATOM 1874 O O . GLU A 1 253 ? -2.737 -7.447 10.292 1.00 98.62 253 GLU A O 1
ATOM 1879 N N . MET A 1 254 ? -3.157 -6.269 12.156 1.00 98.00 254 MET A N 1
ATOM 1880 C CA . MET A 1 254 ? -2.542 -5.027 11.719 1.00 98.00 254 MET A CA 1
ATOM 1881 C C . MET A 1 254 ? -1.565 -4.529 12.778 1.00 98.00 254 MET A C 1
ATOM 1883 O O . MET A 1 254 ? -1.942 -4.371 13.939 1.00 98.00 254 MET A O 1
ATOM 1887 N N . ASP A 1 255 ? -0.351 -4.196 12.356 1.00 95.75 255 ASP A N 1
ATOM 1888 C CA . ASP A 1 255 ? 0.611 -3.456 13.165 1.00 95.75 255 ASP A CA 1
ATOM 1889 C C . ASP A 1 255 ? 0.633 -1.999 12.691 1.00 95.75 255 ASP A C 1
ATOM 1891 O O . ASP A 1 255 ? 0.984 -1.700 11.548 1.00 95.75 255 ASP A O 1
ATOM 1895 N N . LEU A 1 256 ? 0.226 -1.087 13.572 1.00 94.56 256 LEU A N 1
ATOM 1896 C CA . LEU A 1 256 ? 0.073 0.340 13.309 1.00 94.56 256 LEU A CA 1
ATOM 1897 C C . LEU A 1 256 ? 1.170 1.141 14.014 1.00 94.56 256 LEU A C 1
ATOM 1899 O O . LEU A 1 256 ? 1.222 1.174 15.245 1.00 94.56 256 LEU A O 1
ATOM 1903 N N . GLN A 1 257 ? 1.981 1.854 13.230 1.00 91.19 257 GLN A N 1
ATOM 1904 C CA . GLN A 1 257 ? 2.997 2.792 13.706 1.00 91.19 257 GLN A CA 1
ATOM 1905 C C . GLN A 1 257 ? 2.735 4.204 13.167 1.00 91.19 257 GLN A C 1
ATOM 1907 O O . GLN A 1 257 ? 2.576 4.412 11.963 1.00 91.19 257 GLN A O 1
ATOM 1912 N N . VAL A 1 258 ? 2.714 5.195 14.059 1.00 89.31 258 VAL A N 1
ATOM 1913 C CA . VAL A 1 258 ? 2.459 6.604 13.713 1.00 89.31 258 VAL A CA 1
ATOM 1914 C C . VAL A 1 258 ? 3.527 7.474 14.350 1.00 89.31 258 VAL A C 1
ATOM 1916 O O . VAL A 1 258 ? 3.526 7.633 15.568 1.00 89.31 258 VAL A O 1
ATOM 1919 N N . VAL A 1 259 ? 4.431 8.038 13.551 1.00 87.69 259 VAL A N 1
ATOM 1920 C CA . VAL A 1 259 ? 5.500 8.901 14.074 1.00 87.69 259 VAL A CA 1
ATOM 1921 C C . VAL A 1 259 ? 4.960 10.301 14.356 1.00 87.69 259 VAL A C 1
ATOM 1923 O O . VAL A 1 259 ? 5.044 10.765 15.492 1.00 87.69 259 VAL A O 1
ATOM 1926 N N . LEU A 1 260 ? 4.369 10.957 13.352 1.00 88.38 260 LEU A N 1
ATOM 1927 C CA . LEU A 1 260 ? 3.697 12.243 13.516 1.00 88.38 260 LEU A CA 1
ATOM 1928 C C . LEU A 1 260 ? 2.460 12.360 12.616 1.00 88.38 260 LEU A C 1
ATOM 1930 O O . LEU A 1 260 ? 2.580 12.421 11.396 1.00 88.38 260 LEU A O 1
ATOM 1934 N N . GLY A 1 261 ? 1.261 12.441 13.196 1.00 89.81 261 GLY A N 1
ATOM 1935 C CA . GLY A 1 261 ? 0.045 12.695 12.413 1.00 89.81 261 GLY A CA 1
ATOM 1936 C C . GLY A 1 261 ? -1.220 12.001 12.905 1.00 89.81 261 GLY A C 1
ATOM 1937 O O . GLY A 1 261 ? -1.263 11.462 14.013 1.00 89.81 261 GLY A O 1
ATOM 1938 N N . ASP A 1 262 ? -2.240 12.009 12.046 1.00 93.31 262 ASP A N 1
ATOM 1939 C CA . ASP A 1 262 ? -3.554 11.432 12.336 1.00 93.31 262 ASP A CA 1
ATOM 1940 C C . ASP A 1 262 ? -3.826 10.228 11.425 1.00 93.31 262 ASP A C 1
ATOM 1942 O O . ASP A 1 262 ? -3.652 10.285 10.203 1.00 93.31 262 ASP A O 1
ATOM 1946 N N . VAL A 1 263 ? -4.326 9.149 12.025 1.00 95.81 263 VAL A N 1
ATOM 1947 C CA . VAL A 1 263 ? -4.846 7.977 11.318 1.00 95.81 263 VAL A CA 1
ATOM 1948 C C . VAL A 1 263 ? -6.324 7.823 11.650 1.00 95.81 263 VAL A C 1
ATOM 1950 O O . VAL A 1 263 ? -6.709 7.588 12.795 1.00 95.81 263 VAL A O 1
ATOM 1953 N N . GLU A 1 264 ? -7.165 7.959 10.634 1.00 97.19 264 GLU A N 1
ATOM 1954 C CA . GLU A 1 264 ? -8.590 7.667 10.705 1.00 97.19 264 GLU A CA 1
ATOM 1955 C C . GLU A 1 264 ? -8.830 6.251 10.187 1.00 97.19 264 GLU A C 1
ATOM 1957 O O . GLU A 1 264 ? -8.567 5.944 9.026 1.00 97.19 264 GLU A O 1
ATOM 1962 N N . ILE A 1 265 ? -9.345 5.392 11.054 1.00 97.75 265 ILE A N 1
ATOM 1963 C CA . ILE A 1 265 ? -9.704 4.017 10.748 1.00 97.75 265 ILE A CA 1
ATOM 1964 C C . ILE A 1 265 ? -11.223 3.906 10.749 1.00 97.75 265 ILE A C 1
ATOM 1966 O O . ILE A 1 265 ? -11.906 4.280 11.708 1.00 97.75 265 ILE A O 1
ATOM 1970 N N . HIS A 1 266 ? -11.750 3.360 9.666 1.00 96.94 266 HIS A N 1
ATOM 1971 C CA . HIS A 1 266 ? -13.151 3.023 9.532 1.00 96.94 266 HIS A CA 1
ATOM 1972 C C . HIS A 1 266 ? -13.307 1.512 9.448 1.00 96.94 266 HIS A C 1
ATOM 1974 O O . HIS A 1 266 ? -12.627 0.866 8.656 1.00 96.94 266 HIS A O 1
ATOM 1980 N N . VAL A 1 267 ? -14.209 0.947 10.250 1.00 96.94 267 VAL A N 1
ATOM 1981 C CA . VAL A 1 267 ? -14.494 -0.492 10.242 1.00 96.94 267 VAL A CA 1
ATOM 1982 C C . VAL A 1 267 ? -15.995 -0.752 10.075 1.00 96.94 267 VAL A C 1
ATOM 1984 O O . VAL A 1 267 ? -16.819 -0.048 10.674 1.00 96.94 267 VAL A O 1
ATOM 1987 N N . PRO A 1 268 ? -16.395 -1.770 9.293 1.00 95.75 268 PRO A N 1
ATOM 1988 C CA . PRO A 1 268 ? -17.799 -2.136 9.169 1.00 95.75 268 PRO A CA 1
ATOM 1989 C C . PRO A 1 268 ? -18.327 -2.734 10.483 1.00 95.75 268 PRO A C 1
ATOM 1991 O O . PRO A 1 268 ? -17.585 -3.277 11.304 1.00 95.75 268 PRO A O 1
ATOM 1994 N N . THR A 1 269 ? -19.642 -2.654 10.700 1.00 94.81 269 THR A N 1
ATOM 1995 C CA . THR A 1 269 ? -20.283 -3.180 11.922 1.00 94.81 269 THR A CA 1
ATOM 1996 C C . THR A 1 269 ? -20.272 -4.708 12.006 1.00 94.81 269 THR A C 1
ATOM 1998 O O . THR A 1 269 ? -20.449 -5.259 13.091 1.00 94.81 269 THR A O 1
ATOM 2001 N N . THR A 1 270 ? -20.036 -5.390 10.884 1.00 95.00 270 THR A N 1
ATOM 2002 C CA . THR A 1 270 ? -19.920 -6.851 10.782 1.00 95.00 270 THR A CA 1
ATOM 2003 C C . THR A 1 270 ? -18.566 -7.375 11.261 1.00 95.00 270 THR A C 1
ATOM 2005 O O . THR A 1 270 ? -18.504 -8.481 11.793 1.00 95.00 270 THR A O 1
ATOM 2008 N N . LEU A 1 271 ? -17.499 -6.578 11.146 1.00 97.69 271 LEU A N 1
ATOM 2009 C CA . LEU A 1 271 ? -16.146 -6.958 11.549 1.00 97.69 271 LEU A CA 1
ATOM 2010 C C . LEU A 1 271 ? -15.981 -6.835 13.067 1.00 97.69 271 LEU A C 1
ATOM 2012 O O . LEU A 1 271 ? -16.352 -5.816 13.663 1.00 97.69 271 LEU A O 1
ATOM 2016 N N . GLY A 1 272 ? -15.448 -7.877 13.702 1.00 98.12 272 GLY A N 1
ATOM 2017 C CA . GLY A 1 272 ? -15.016 -7.823 15.094 1.00 98.12 272 GLY A CA 1
ATOM 2018 C C . GLY A 1 272 ? -13.638 -7.180 15.171 1.00 98.12 272 GLY A C 1
ATOM 2019 O O . GLY A 1 272 ? -12.716 -7.619 14.504 1.00 98.12 272 GLY A O 1
ATOM 2020 N N . VAL A 1 273 ? -13.475 -6.143 15.981 1.00 98.38 273 VAL A N 1
ATOM 2021 C CA . VAL A 1 273 ? -12.192 -5.444 16.133 1.00 98.38 273 VAL A CA 1
ATOM 2022 C C . VAL A 1 273 ? -11.727 -5.467 17.581 1.00 98.38 273 VAL A C 1
ATOM 2024 O O . VAL A 1 273 ? -12.509 -5.155 18.487 1.00 98.38 273 VAL A O 1
ATOM 2027 N N . GLU A 1 274 ? -10.458 -5.811 17.772 1.00 98.00 274 GLU A N 1
ATOM 2028 C CA . GLU A 1 274 ? -9.708 -5.661 19.016 1.00 98.00 274 GLU A CA 1
ATOM 2029 C C . GLU A 1 274 ? -8.536 -4.712 18.766 1.00 98.00 274 GLU A C 1
ATOM 2031 O O . GLU A 1 274 ? -7.834 -4.827 17.765 1.00 98.00 274 GLU A O 1
ATOM 2036 N N . VAL A 1 275 ? -8.331 -3.755 19.663 1.00 97.31 275 VAL A N 1
ATOM 2037 C CA . VAL A 1 275 ? -7.241 -2.784 19.585 1.00 97.31 275 VAL A CA 1
ATOM 2038 C C . VAL A 1 275 ? -6.369 -2.958 20.812 1.00 97.31 275 VAL A C 1
ATOM 2040 O O . VAL A 1 275 ? -6.832 -2.766 21.935 1.00 97.31 275 VAL A O 1
ATOM 2043 N N . VAL A 1 276 ? -5.104 -3.300 20.595 1.00 95.50 276 VAL A N 1
ATOM 2044 C CA . VAL A 1 276 ? -4.100 -3.452 21.647 1.00 95.50 276 VAL A CA 1
ATOM 2045 C C . VAL A 1 276 ? -3.232 -2.200 21.670 1.00 95.50 276 VAL A C 1
ATOM 2047 O O . VAL A 1 276 ? -2.511 -1.910 20.713 1.00 95.50 276 VAL A O 1
ATOM 2050 N N . ARG A 1 277 ? -3.301 -1.447 22.769 1.00 91.31 277 ARG A N 1
ATOM 2051 C CA . ARG A 1 277 ? -2.513 -0.228 22.981 1.00 91.31 277 ARG A CA 1
ATOM 2052 C C . ARG A 1 277 ? -1.109 -0.600 23.468 1.00 91.31 277 ARG A C 1
ATOM 2054 O O . ARG A 1 277 ? -0.953 -1.120 24.567 1.00 91.31 277 ARG A O 1
ATOM 2061 N N . GLY A 1 278 ? -0.092 -0.342 22.648 1.00 80.44 278 GLY A N 1
ATOM 2062 C CA . GLY A 1 278 ? 1.308 -0.717 22.887 1.00 80.44 278 GLY A CA 1
ATOM 2063 C C . GLY A 1 278 ? 2.145 0.294 23.680 1.00 80.44 278 GLY A C 1
ATOM 2064 O O . GLY A 1 278 ? 3.346 0.088 23.824 1.00 80.44 278 GLY A O 1
ATOM 2065 N N . GLY A 1 279 ? 1.539 1.360 24.212 1.00 71.00 279 GLY A N 1
ATOM 2066 C CA . GLY A 1 279 ? 2.236 2.439 24.927 1.00 71.00 279 GLY A CA 1
ATOM 2067 C C . GLY A 1 279 ? 2.621 3.624 24.029 1.00 71.00 279 GLY A C 1
ATOM 2068 O O . GLY A 1 279 ? 2.238 3.676 22.863 1.00 71.00 279 GLY A O 1
ATOM 2069 N N . GLY A 1 280 ? 3.343 4.597 24.598 1.00 73.38 280 GLY A N 1
ATOM 2070 C CA . GLY A 1 280 ? 3.755 5.830 23.913 1.00 73.38 280 GLY A CA 1
ATOM 2071 C C . GLY A 1 280 ? 2.760 6.989 24.031 1.00 73.38 280 GLY A C 1
ATOM 2072 O O . GLY A 1 280 ? 1.844 6.963 24.853 1.00 73.38 280 GLY A O 1
ATOM 2073 N N . ALA A 1 281 ? 2.967 8.040 23.234 1.00 76.88 281 ALA A N 1
ATOM 2074 C CA . ALA A 1 281 ? 2.198 9.287 23.301 1.00 76.88 281 ALA A CA 1
ATOM 2075 C C . ALA A 1 281 ? 1.125 9.415 22.197 1.00 76.88 281 ALA A C 1
ATOM 2077 O O . ALA A 1 281 ? 0.582 10.499 21.971 1.00 76.88 281 ALA A O 1
ATOM 2078 N N . VAL A 1 282 ? 0.791 8.306 21.527 1.00 83.38 282 VAL A N 1
ATOM 2079 C CA . VAL A 1 282 ? -0.320 8.239 20.571 1.00 83.38 282 VAL A CA 1
ATOM 2080 C C . VAL A 1 282 ? -1.642 8.087 21.318 1.00 83.38 282 VAL A C 1
ATOM 2082 O O . VAL A 1 282 ? -1.851 7.131 22.067 1.00 83.38 282 VAL A O 1
ATOM 2085 N N . LEU A 1 283 ? -2.565 9.019 21.086 1.00 87.94 283 LEU A N 1
ATOM 2086 C CA . LEU A 1 283 ? -3.920 8.941 21.622 1.00 87.94 283 LEU A CA 1
ATOM 2087 C C . LEU A 1 283 ? -4.779 8.051 20.718 1.00 87.94 283 LEU A C 1
ATOM 2089 O O . LEU A 1 283 ? -4.859 8.283 19.514 1.00 87.94 283 LEU A O 1
ATOM 2093 N N . VAL A 1 284 ? -5.462 7.066 21.301 1.00 92.69 284 VAL A N 1
ATOM 2094 C CA . VAL A 1 284 ? -6.430 6.217 20.591 1.00 92.69 284 VAL A CA 1
ATOM 2095 C C . VAL A 1 284 ? -7.841 6.596 21.028 1.00 92.69 284 VAL A C 1
ATOM 2097 O O . VAL A 1 284 ? -8.174 6.501 22.207 1.00 92.69 284 VAL A O 1
ATOM 2100 N N . LEU A 1 285 ? -8.672 7.019 20.075 1.00 92.50 285 LEU A N 1
ATOM 2101 C CA . LEU A 1 285 ? -10.083 7.337 20.279 1.00 92.50 285 LEU A CA 1
ATOM 2102 C C . LEU A 1 285 ? -10.950 6.316 19.543 1.00 92.50 285 LEU A C 1
ATOM 2104 O O . LEU A 1 285 ? -10.981 6.299 18.315 1.00 92.50 285 LEU A O 1
ATOM 2108 N N . ALA A 1 286 ? -11.678 5.500 20.299 1.00 92.00 286 ALA A N 1
ATOM 2109 C CA . ALA A 1 286 ? -12.604 4.501 19.778 1.00 92.00 286 ALA A CA 1
ATOM 2110 C C . ALA A 1 286 ? -13.890 4.533 20.620 1.00 92.00 286 ALA A C 1
ATOM 2112 O O . ALA A 1 286 ? -14.042 3.758 21.560 1.00 92.00 286 ALA A O 1
ATOM 2113 N N . SER A 1 287 ? -14.782 5.491 20.338 1.00 83.75 287 SER A N 1
ATOM 2114 C CA . SER A 1 287 ? -15.926 5.827 21.211 1.00 83.75 287 SER A CA 1
ATOM 2115 C C . SER A 1 287 ? -16.877 4.662 21.462 1.00 83.75 287 SER A C 1
ATOM 2117 O O . SER A 1 287 ? -17.450 4.555 22.541 1.00 83.75 287 SER A O 1
ATOM 2119 N N . ASP A 1 288 ? -17.023 3.788 20.469 1.00 89.19 288 ASP A N 1
ATOM 2120 C CA . ASP A 1 288 ? -18.001 2.701 20.495 1.00 89.19 288 ASP A CA 1
ATOM 2121 C C . ASP A 1 288 ? -17.388 1.391 21.005 1.00 89.19 288 ASP A C 1
ATOM 2123 O O . ASP A 1 288 ? -18.012 0.338 20.899 1.00 89.19 288 ASP A O 1
ATOM 2127 N N . PHE A 1 289 ? -16.150 1.435 21.501 1.00 94.44 289 PHE A N 1
ATOM 2128 C CA . PHE A 1 289 ? -15.416 0.284 22.012 1.00 94.44 289 PHE A CA 1
ATOM 2129 C C . PHE A 1 289 ? -15.410 0.301 23.540 1.00 94.44 289 PHE A C 1
ATOM 2131 O O . PHE A 1 289 ? -15.416 1.357 24.170 1.00 94.44 289 PHE A O 1
ATOM 2138 N N . SER A 1 290 ? -15.360 -0.885 24.140 1.00 93.25 290 SER A N 1
ATOM 2139 C CA . SER A 1 290 ? -15.229 -1.055 25.589 1.00 93.25 290 SER A CA 1
ATOM 2140 C C . SER A 1 290 ? -13.867 -1.633 25.947 1.00 93.25 290 SER A C 1
ATOM 2142 O O . SER A 1 290 ? -13.365 -2.509 25.238 1.00 93.25 290 SER A O 1
ATOM 2144 N N . GLU A 1 291 ? -13.305 -1.196 27.071 1.00 92.94 291 GLU A N 1
ATOM 2145 C CA . GLU A 1 291 ? -12.113 -1.816 27.653 1.00 92.94 291 GLU A CA 1
ATOM 2146 C C . GLU A 1 291 ? -12.389 -3.277 28.026 1.00 92.94 291 GLU A C 1
ATOM 2148 O O . GLU A 1 291 ? -13.464 -3.626 28.529 1.00 92.94 291 GLU A O 1
ATOM 2153 N N . ALA A 1 292 ? -11.424 -4.148 27.744 1.00 90.19 292 ALA A N 1
ATOM 2154 C CA . ALA A 1 292 ? -11.484 -5.537 28.157 1.00 90.19 292 ALA A CA 1
ATOM 2155 C C . ALA A 1 292 ? -11.344 -5.627 29.684 1.00 90.19 292 ALA A C 1
ATOM 2157 O O . ALA A 1 292 ? -10.514 -4.947 30.285 1.00 90.19 292 ALA A O 1
ATOM 2158 N N . GLN A 1 293 ? -12.138 -6.491 30.323 1.00 84.19 293 GLN A N 1
ATOM 2159 C CA . GLN A 1 293 ? -12.139 -6.617 31.788 1.00 84.19 293 GLN A CA 1
ATOM 2160 C C . GLN A 1 293 ? -10.787 -7.095 32.329 1.00 84.19 293 GLN A C 1
ATOM 2162 O O . GLN A 1 293 ? -10.417 -6.771 33.454 1.00 84.19 293 GLN A O 1
ATOM 2167 N N . GLU A 1 294 ? -10.064 -7.885 31.536 1.00 90.62 294 GLU A N 1
ATOM 2168 C CA . GLU A 1 294 ? -8.777 -8.459 31.908 1.00 90.62 294 GLU A CA 1
ATOM 2169 C C . GLU A 1 294 ? -7.582 -7.512 31.716 1.00 90.62 294 GLU A C 1
ATOM 2171 O O . GLU A 1 294 ? -6.537 -7.732 32.327 1.00 90.62 294 GLU A O 1
ATOM 2176 N N . ASN A 1 295 ? -7.704 -6.498 30.854 1.00 89.38 295 ASN A N 1
ATOM 2177 C CA . ASN A 1 295 ? -6.608 -5.604 30.486 1.00 89.38 295 ASN A CA 1
ATOM 2178 C C . ASN A 1 295 ? -7.174 -4.311 29.898 1.00 89.38 295 ASN A C 1
ATOM 2180 O O . ASN A 1 295 ? -7.713 -4.317 28.789 1.00 89.38 295 ASN A O 1
ATOM 2184 N N . ASP A 1 296 ? -7.002 -3.205 30.619 1.00 85.88 296 ASP A N 1
ATOM 2185 C CA . ASP A 1 296 ? -7.460 -1.894 30.172 1.00 85.88 296 ASP A CA 1
ATOM 2186 C C . ASP A 1 296 ? -6.823 -1.511 28.833 1.00 85.88 296 ASP A C 1
ATOM 2188 O O . ASP A 1 296 ? -7.520 -0.992 27.977 1.00 85.88 296 ASP A O 1
ATOM 2192 N N . ASN A 1 297 ? -5.574 -1.883 28.541 1.00 91.50 297 ASN A N 1
ATOM 2193 C CA . ASN A 1 297 ? -4.918 -1.596 27.255 1.00 91.50 297 ASN A CA 1
ATOM 2194 C C . ASN A 1 297 ? -5.589 -2.229 26.026 1.00 91.50 297 ASN A C 1
ATOM 2196 O O . ASN A 1 297 ? -5.227 -1.882 24.900 1.00 91.50 297 ASN A O 1
ATOM 2200 N N . ILE A 1 298 ? -6.562 -3.120 26.213 1.00 95.06 298 ILE A N 1
ATOM 2201 C CA . ILE A 1 298 ? -7.309 -3.757 25.134 1.00 95.06 298 ILE A CA 1
ATOM 2202 C C . ILE A 1 298 ? -8.686 -3.104 25.011 1.00 95.06 298 ILE A C 1
ATOM 2204 O O . ILE A 1 298 ? -9.477 -3.110 25.951 1.00 95.06 298 ILE A O 1
ATOM 2208 N N . LEU A 1 299 ? -9.003 -2.586 23.825 1.00 96.12 299 LEU A N 1
ATOM 2209 C CA . LEU A 1 299 ? -10.339 -2.109 23.467 1.00 96.12 299 LEU A CA 1
ATOM 2210 C C . LEU A 1 299 ? -10.994 -3.106 22.518 1.00 96.12 299 LEU A C 1
ATOM 2212 O O . LEU A 1 299 ? -10.370 -3.548 21.556 1.00 96.12 299 LEU A O 1
ATOM 2216 N N . ARG A 1 300 ? -12.265 -3.431 22.738 1.00 97.50 300 ARG A N 1
ATOM 2217 C CA . ARG A 1 300 ? -13.024 -4.342 21.874 1.00 97.50 300 ARG A CA 1
ATOM 2218 C C . ARG A 1 300 ? -14.288 -3.693 21.357 1.00 97.50 300 ARG A C 1
ATOM 2220 O O . ARG A 1 300 ? -15.007 -3.007 22.080 1.00 97.50 300 ARG A O 1
ATOM 2227 N N . SER A 1 301 ? -14.565 -3.958 20.090 1.00 97.31 301 SER A N 1
ATOM 2228 C CA . SER A 1 301 ? -15.846 -3.639 19.474 1.00 97.31 301 SER A CA 1
ATOM 2229 C C . SER A 1 301 ? -16.988 -4.460 20.113 1.00 97.31 301 SER A C 1
ATOM 2231 O O . SER A 1 301 ? -16.771 -5.610 20.507 1.00 97.31 301 SER A O 1
ATOM 2233 N N . PRO A 1 302 ? -18.224 -3.929 20.170 1.00 96.62 302 PRO A N 1
ATOM 2234 C CA . PRO A 1 302 ? -19.380 -4.601 20.771 1.00 96.62 302 PRO A CA 1
ATOM 2235 C C . PRO A 1 302 ? -19.677 -6.017 20.255 1.00 96.62 302 PRO A C 1
ATOM 2237 O O . PRO A 1 302 ? -20.188 -6.851 20.996 1.00 96.62 302 PRO A O 1
ATOM 2240 N N . ASN A 1 303 ? -19.366 -6.305 18.989 1.00 96.38 303 ASN A N 1
ATOM 2241 C CA . ASN A 1 303 ? -19.595 -7.606 18.354 1.00 96.38 303 ASN A CA 1
ATOM 2242 C C . ASN A 1 303 ? -18.379 -8.545 18.430 1.00 96.38 303 ASN A C 1
ATOM 2244 O O . ASN A 1 303 ? -18.462 -9.635 17.876 1.00 96.38 303 ASN A O 1
ATOM 2248 N N . TRP A 1 304 ? -17.275 -8.172 19.093 1.00 96.94 304 TRP A N 1
ATOM 2249 C CA . TRP A 1 304 ? -16.012 -8.930 19.090 1.00 96.94 304 TRP A CA 1
ATOM 2250 C C . TRP A 1 304 ? -16.180 -10.442 19.300 1.00 96.94 304 TRP A C 1
ATOM 2252 O O . TRP A 1 304 ? -15.624 -11.241 18.553 1.00 96.94 304 TRP A O 1
ATOM 2262 N N . PHE A 1 305 ? -16.976 -10.856 20.288 1.00 95.50 305 PHE A N 1
ATOM 2263 C CA . PHE A 1 305 ? -17.147 -12.276 20.614 1.00 95.50 305 PHE A CA 1
ATOM 2264 C C . PHE A 1 305 ? -18.018 -13.053 19.618 1.00 95.50 305 PHE A C 1
ATOM 2266 O O . PHE A 1 305 ? -17.914 -14.275 19.566 1.00 95.50 305 PHE A O 1
ATOM 2273 N N . GLY A 1 306 ? -18.871 -12.366 18.855 1.00 96.94 306 GLY A N 1
ATOM 2274 C CA . GLY A 1 306 ? -19.834 -12.980 17.934 1.00 96.94 306 GLY A CA 1
ATOM 2275 C C . GLY A 1 306 ? -19.558 -12.725 16.452 1.00 96.94 306 GLY A C 1
ATOM 2276 O O . GLY A 1 306 ? -20.285 -13.252 15.617 1.00 96.94 306 GLY A O 1
ATOM 2277 N N . ALA A 1 307 ? -18.559 -11.907 16.119 1.00 97.75 307 ALA A N 1
ATOM 2278 C CA . ALA A 1 307 ? -18.193 -11.624 14.739 1.00 97.75 307 ALA A CA 1
ATOM 2279 C C . ALA A 1 307 ? -17.599 -12.865 14.057 1.00 97.75 307 ALA A C 1
ATOM 2281 O O . ALA A 1 307 ? -16.793 -13.577 14.659 1.00 97.75 307 ALA A O 1
ATOM 2282 N N . GLU A 1 308 ? -17.987 -13.085 12.799 1.00 98.06 308 GLU A N 1
ATOM 2283 C CA . GLU A 1 308 ? -17.473 -14.173 11.956 1.00 98.06 308 GLU A CA 1
ATOM 2284 C C . GLU A 1 308 ? -15.988 -13.990 11.631 1.00 98.06 308 GLU A C 1
ATOM 2286 O O . GLU A 1 308 ? -15.219 -14.943 11.723 1.00 98.06 308 GLU A O 1
ATOM 2291 N N . HIS A 1 309 ? -15.594 -12.751 11.325 1.00 98.38 309 HIS A N 1
ATOM 2292 C CA . HIS A 1 309 ? -14.214 -12.365 11.056 1.00 98.38 309 HIS A CA 1
ATOM 2293 C C . HIS A 1 30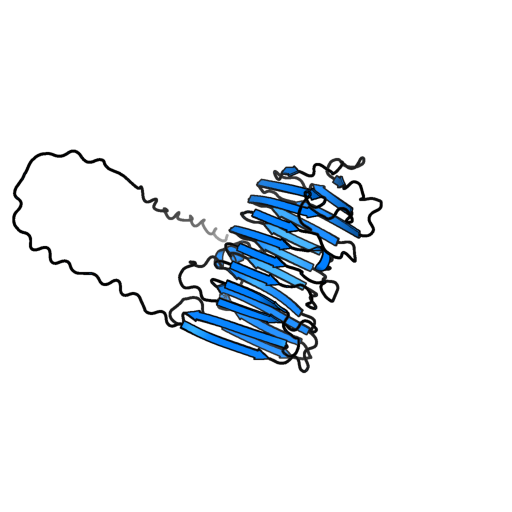9 ? -13.748 -11.277 12.014 1.00 98.38 309 HIS A C 1
ATOM 2295 O O . HIS A 1 309 ? -14.540 -10.436 12.470 1.00 98.38 309 HIS A O 1
ATOM 2301 N N . LYS A 1 310 ? -12.450 -11.298 12.313 1.00 98.62 310 LYS A N 1
ATOM 2302 C CA . LYS A 1 310 ? -11.819 -10.439 13.309 1.00 98.62 310 LYS A CA 1
ATOM 2303 C C . LYS A 1 310 ? -10.572 -9.745 12.778 1.00 98.62 310 LYS A C 1
ATOM 2305 O O . LYS A 1 310 ? -9.769 -10.338 12.069 1.00 98.62 310 LYS A O 1
ATOM 2310 N N . LEU A 1 311 ? -10.393 -8.496 13.193 1.00 98.69 311 LEU A N 1
ATOM 2311 C CA . LEU A 1 311 ? -9.188 -7.709 12.979 1.00 98.69 311 LEU A CA 1
ATOM 2312 C C . LEU A 1 311 ? -8.588 -7.308 14.327 1.00 98.69 311 LEU A C 1
ATOM 2314 O O . LEU A 1 311 ? -9.225 -6.603 15.115 1.00 98.69 311 LEU A O 1
ATOM 2318 N N . THR A 1 312 ? -7.348 -7.718 14.567 1.00 98.56 312 THR A N 1
ATOM 2319 C CA . THR A 1 312 ? -6.563 -7.263 15.720 1.00 98.56 312 THR A CA 1
ATOM 2320 C C . THR A 1 312 ? -5.635 -6.136 15.285 1.00 98.56 312 THR A C 1
ATOM 2322 O O . THR A 1 312 ? -4.772 -6.348 14.440 1.00 98.56 312 THR A O 1
ATOM 2325 N N . ILE A 1 313 ? -5.782 -4.947 15.867 1.00 97.81 313 ILE A N 1
ATOM 2326 C CA . ILE A 1 313 ? -4.945 -3.775 15.584 1.00 97.81 313 ILE A CA 1
ATOM 2327 C C . ILE A 1 313 ? -4.001 -3.551 16.762 1.00 97.81 313 ILE A C 1
ATOM 2329 O O . ILE A 1 313 ? -4.429 -3.171 17.852 1.00 97.81 313 ILE A O 1
ATOM 2333 N N . ARG A 1 314 ? -2.704 -3.748 16.548 1.00 96.00 314 ARG A N 1
ATOM 2334 C CA . ARG A 1 314 ? -1.664 -3.434 17.528 1.00 96.00 314 ARG A CA 1
ATOM 2335 C C . ARG A 1 314 ? -1.115 -2.054 17.231 1.00 96.00 314 ARG A C 1
ATOM 2337 O O . ARG A 1 314 ? -0.522 -1.825 16.183 1.00 96.00 314 ARG A O 1
ATOM 2344 N N . VAL A 1 315 ? -1.317 -1.126 18.155 1.00 93.19 315 VAL A N 1
ATOM 2345 C CA . VAL A 1 315 ? -0.808 0.240 18.024 1.00 93.19 315 VAL A CA 1
ATOM 2346 C C . VAL A 1 315 ? 0.498 0.329 18.792 1.00 93.19 315 VAL A C 1
ATOM 2348 O O . VAL A 1 315 ? 0.480 0.283 20.018 1.00 93.19 315 VAL A O 1
ATOM 2351 N N . ALA A 1 316 ? 1.620 0.456 18.093 1.00 84.19 316 ALA A N 1
ATOM 2352 C CA . ALA A 1 316 ? 2.936 0.617 18.702 1.00 84.19 316 ALA A CA 1
ATOM 2353 C C . ALA A 1 316 ? 3.579 1.892 18.159 1.00 84.19 316 ALA A C 1
ATOM 2355 O O . ALA A 1 316 ? 3.801 2.007 16.956 1.00 84.19 316 ALA A O 1
ATOM 2356 N N . SER A 1 317 ? 3.866 2.873 19.015 1.00 74.31 317 SER A N 1
ATOM 2357 C CA . SER A 1 317 ? 4.609 4.049 18.569 1.00 74.31 317 SER A CA 1
ATOM 2358 C C . SER A 1 317 ? 5.260 4.818 19.710 1.00 74.31 317 SER A C 1
ATOM 2360 O O . SER A 1 317 ? 4.613 5.112 20.709 1.00 74.31 317 SER A O 1
ATOM 2362 N N . ASP A 1 318 ? 6.500 5.249 19.487 1.00 71.88 318 ASP A N 1
ATOM 2363 C CA . ASP A 1 318 ? 7.188 6.258 20.302 1.00 71.88 318 ASP A CA 1
ATOM 2364 C C . ASP A 1 318 ? 6.915 7.699 19.809 1.00 71.88 318 ASP A C 1
ATOM 2366 O O . ASP A 1 318 ? 7.484 8.666 20.315 1.00 71.88 318 ASP A O 1
ATOM 2370 N N . GLY A 1 319 ? 6.058 7.844 18.794 1.00 79.81 319 GLY A N 1
ATOM 2371 C CA . GLY A 1 319 ? 5.683 9.104 18.162 1.00 79.81 319 GLY A CA 1
ATOM 2372 C C . GLY A 1 319 ? 4.537 9.857 18.843 1.00 79.81 319 GLY A C 1
ATOM 2373 O O . GLY A 1 319 ? 4.041 9.490 19.911 1.00 79.81 319 GLY A O 1
ATOM 2374 N N . LEU A 1 320 ? 4.104 10.936 18.189 1.00 82.56 320 LEU A N 1
ATOM 2375 C CA . LEU A 1 320 ? 2.990 11.786 18.606 1.00 82.56 320 LEU A CA 1
ATOM 2376 C C . LEU A 1 320 ? 1.907 11.765 17.537 1.00 82.56 320 LEU A C 1
ATOM 2378 O O . LEU A 1 320 ? 2.136 12.145 16.394 1.00 82.56 320 LEU A O 1
ATOM 2382 N N . GLY A 1 321 ? 0.696 11.375 17.901 1.00 85.69 321 GLY A N 1
ATOM 2383 C CA . GLY A 1 321 ? -0.369 11.313 16.917 1.00 85.69 321 GLY A CA 1
ATOM 2384 C C . GLY A 1 321 ? -1.700 10.913 17.500 1.00 85.69 321 GLY A C 1
ATOM 2385 O O . GLY A 1 321 ? -1.847 10.684 18.704 1.00 85.69 321 GLY A O 1
ATOM 2386 N N . LEU A 1 322 ? -2.673 10.829 16.608 1.00 91.50 322 LEU A N 1
ATOM 2387 C CA . LEU A 1 322 ? -4.038 10.496 16.948 1.00 91.50 322 LEU A CA 1
ATOM 2388 C C . LEU A 1 322 ? -4.544 9.377 16.050 1.00 91.50 322 LEU A C 1
ATOM 2390 O O . LEU A 1 322 ? -4.560 9.501 14.830 1.00 91.50 322 LEU A O 1
ATOM 2394 N N . VAL A 1 323 ? -5.013 8.300 16.665 1.00 94.81 323 VAL A N 1
ATOM 2395 C CA . VAL A 1 323 ? -5.711 7.218 15.975 1.00 94.81 323 VAL A CA 1
ATOM 2396 C C . VAL A 1 323 ? -7.187 7.320 16.330 1.00 94.81 323 VAL A C 1
ATOM 2398 O O . VAL A 1 323 ? -7.567 7.117 17.483 1.00 94.81 323 VAL A O 1
ATOM 2401 N N . ARG A 1 324 ? -8.031 7.654 15.353 1.00 95.75 324 ARG A N 1
ATOM 2402 C CA . ARG A 1 324 ? -9.493 7.649 15.506 1.00 95.75 324 ARG A CA 1
ATOM 2403 C C . ARG A 1 324 ? -10.055 6.407 14.843 1.00 95.75 324 ARG A C 1
ATOM 2405 O O . ARG A 1 324 ? -9.827 6.203 13.658 1.00 95.75 324 ARG A O 1
ATOM 2412 N N . ILE A 1 325 ? -10.819 5.616 15.581 1.00 96.19 325 ILE A N 1
ATOM 2413 C CA . ILE A 1 325 ? -11.466 4.406 15.078 1.00 96.19 325 ILE A CA 1
ATOM 2414 C C . ILE A 1 325 ? -12.976 4.612 15.151 1.00 96.19 325 ILE A C 1
ATOM 2416 O O . ILE A 1 325 ? -13.524 4.887 16.218 1.00 96.19 325 ILE A O 1
ATOM 2420 N N . SER A 1 326 ? -13.639 4.490 14.005 1.00 94.81 326 SER A N 1
ATOM 2421 C CA . SER A 1 326 ? -15.086 4.670 13.847 1.00 94.81 326 SER A CA 1
ATOM 2422 C C . SER A 1 326 ? -15.737 3.412 13.280 1.00 94.81 326 SER A C 1
ATOM 2424 O O . SER A 1 326 ? -15.107 2.678 12.515 1.00 94.81 326 SER A O 1
ATOM 2426 N N . ARG A 1 327 ? -16.996 3.156 13.658 1.00 92.25 327 ARG A N 1
ATOM 2427 C CA . ARG A 1 327 ? -17.761 1.988 13.208 1.00 92.25 327 ARG A CA 1
ATOM 2428 C C . ARG A 1 327 ? -19.004 2.398 12.434 1.00 92.25 327 ARG A C 1
ATOM 2430 O O . ARG A 1 327 ? -19.768 3.225 12.916 1.00 92.25 327 ARG A O 1
ATOM 2437 N N . GLY A 1 328 ? -19.244 1.729 11.307 1.00 82.62 328 GLY A N 1
ATOM 2438 C CA . GLY A 1 328 ? -20.426 1.959 10.471 1.00 82.62 328 GLY A CA 1
ATOM 2439 C C . GLY A 1 328 ? -20.394 3.317 9.765 1.00 82.62 328 GLY A C 1
ATOM 2440 O O . GLY A 1 328 ? -19.842 4.289 10.278 1.00 82.62 328 GLY A O 1
ATOM 2441 N N . TYR A 1 329 ? -20.939 3.399 8.548 1.00 60.53 329 TYR A N 1
ATOM 2442 C CA . TYR A 1 329 ? -20.985 4.678 7.837 1.00 60.53 329 TYR A CA 1
ATOM 2443 C C . TYR A 1 329 ? -21.811 5.687 8.646 1.00 60.53 329 TYR A C 1
ATOM 2445 O O . TYR A 1 329 ? -22.914 5.339 9.079 1.00 60.53 329 TYR A O 1
ATOM 2453 N N . PRO A 1 330 ? -21.335 6.935 8.822 1.00 45.94 330 PRO A N 1
ATOM 2454 C CA . PRO A 1 330 ? -22.238 8.002 9.215 1.00 45.94 330 PRO A CA 1
ATOM 2455 C C . PRO A 1 330 ? -23.381 8.021 8.197 1.00 45.94 330 PRO A C 1
ATOM 2457 O O . PRO A 1 330 ? -23.129 7.941 6.992 1.00 45.94 330 PRO A O 1
ATOM 2460 N N . GLU A 1 331 ? -24.620 8.040 8.687 1.00 33.94 331 GLU A N 1
AT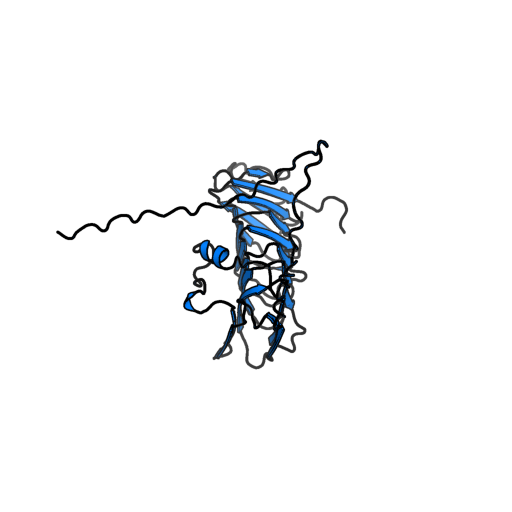OM 2461 C CA . GLU A 1 331 ? -25.833 8.017 7.869 1.00 33.94 331 GLU A CA 1
ATOM 2462 C C . GLU A 1 331 ? -25.670 8.920 6.626 1.00 33.94 331 GLU A C 1
ATOM 2464 O O . GLU A 1 331 ? -25.467 10.126 6.763 1.00 33.94 331 GLU A O 1
ATOM 2469 N N . GLY A 1 332 ? -25.720 8.349 5.410 1.00 35.00 332 GLY A N 1
ATOM 2470 C CA . GLY A 1 332 ? -25.813 9.149 4.176 1.00 35.00 332 GLY A CA 1
ATOM 2471 C C . GLY A 1 332 ? -24.856 8.863 3.009 1.00 35.00 332 GLY A C 1
ATOM 2472 O O . GLY A 1 332 ? -24.885 9.628 2.047 1.00 35.00 332 GLY A O 1
ATOM 2473 N N . ARG A 1 333 ? -24.050 7.795 3.009 1.00 41.78 333 ARG A N 1
ATOM 2474 C CA . ARG A 1 333 ? -23.468 7.263 1.757 1.00 41.78 333 ARG A CA 1
ATOM 2475 C C . ARG A 1 333 ? -23.819 5.790 1.595 1.00 41.78 333 ARG A C 1
ATOM 2477 O O . ARG A 1 333 ? -23.194 4.935 2.214 1.00 41.78 333 ARG A O 1
ATOM 2484 N N . GLN A 1 334 ? -24.855 5.545 0.799 1.00 34.81 334 GLN A N 1
ATOM 2485 C CA . GLN A 1 334 ? -25.085 4.288 0.089 1.00 34.81 334 GLN A CA 1
ATOM 2486 C C . GLN A 1 334 ? -24.680 4.488 -1.367 1.00 34.81 334 GLN A C 1
ATOM 2488 O O . GLN A 1 334 ? -24.868 5.629 -1.855 1.00 34.81 334 GLN A O 1
#

Mean predicted aligned error: 11.1 Å

Sequence (334 aa):
MRPARGLAALAAHPMSIAAVAGAAAVPGAAAREPAASARTVATGAIVQERDWRDLHVSRGPAGVESFAVEIIFAANHIDIAPGDGDMLYDAHVRYDAGGTIRPLRSWNFADGRATLRFSHLGPEDTPGTTGPFEDEQAIERLSAPLDGLGSFSLLLNPRVMTTVETTVGGSDARLELGGLTLDLVRLYTAAAQMEVSFGAPNRTAMDTLVVATGAAVLRMERLGNARFRHFGFKSLLGLSKLDFSGDWEADAEMDLQVVLGDVEIHVPTTLGVEVVRGGGAVLVLASDFSEAQENDNILRSPNWFGAEHKLTIRVASDGLGLVRISRGYPEGRQ

Radius of gyration: 25.53 Å; Cα contacts (8 Å, |Δi|>4): 829; chains: 1; bounding box: 74×88×56 Å

pLDDT: mean 82.19, std 22.55, range [28.45, 98.88]